Protein 2YAY (pdb70)

Radius of gyration: 18.24 Å; Cα contacts (8 Å, |Δi|>4): 317; chains: 1; bounding box: 49×52×41 Å

InterPro domains:
  IPR014871 dUTPase/dCTP pyrophosphatase [PF08761] (14-191)

B-factor: mean 48.8, std 26.77, range [7.24, 251.44]

CATH classification: 1.20.1680.10 (+1 more: 1.20.1670.10)

Organism: Leishmania major (NCBI:txid5664)

Secondary structure (DSSP, 8-state):
---HHHHHHHHHHHHHHHHHH-TTHHHH--HHHHHHHHHHHHHHHHTTS---SSSSTTPPP-HHHHHHHHHHHHHHHHHHHHHHHTS-GGGS-GGGTS-HHHH-PPP--SS--EE-SSSS-EE-TTSHHHHHHHHHHHHHHHHTT-HHHHHHHHHHHHHHHT--HHHHHHHHHHHHHHHHHTTTTTT---SEETTEEGGGGGTGGGTT--HHHHH-TTTHHHHHHHHHHHHHHHTT--GGG---HHHHHHHHHHH--

Sequence (257 aa):
NIPGAILHSLAELQDGLNAMIDPSWRAVRSLDNWALAITMESTELLDSYPWKWWKNLNATPDLANVRIELVDIFHFSLSGAMQMRSTPDDEIPAASLKPLKEVMTTFLPAKECTSDPYGFVFFPLTDTQNAIASFRNIIQLANAYRFDVIIECIIYAAEDLGFNLVAYYIAKHTLNCIRQLSGYKDGSYVKVNNGVEDNSLLHNCIKDVSLDEVLDADKYVQAWNSIMANVYEAFQIKESDRKDAERWFALAKENRL

Structure (mmCIF, N/CA/C/O backbone):
data_2YAY
#
_entry.id   2YAY
#
_cell.length_a   86.830
_cell.length_b   86.830
_cell.length_c   145.280
_cell.angle_alpha   90.00
_cell.angle_beta   90.00
_cell.angle_gamma   120.00
#
_symmetry.space_group_name_H-M   'P 65 2 2'
#
loop_
_entity.id
_entity.type
_entity.pdbx_description
1 polymer DUTPASE
2 non-polymer "2'-DEOXYURIDINE 5'-ALPHA,BETA-IMIDO-TRIPHOSPHATE"
3 non-polymer 'CALCIUM ION'
4 water water
#
loop_
_atom_site.group_PDB
_atom_site.id
_atom_site.type_symbol
_atom_site.label_atom_id
_atom_site.label_alt_id
_atom_site.label_comp_id
_atom_site.label_asym_id
_atom_site.label_entity_id
_atom_site.label_seq_id
_atom_site.pdbx_PDB_ins_code
_atom_site.Cartn_x
_atom_site.Cartn_y
_atom_site.Cartn_z
_atom_site.occupancy
_atom_site.B_iso_or_equiv
_atom_site.auth_seq_id
_atom_site.auth_comp_id
_atom_site.auth_asym_id
_atom_site.auth_atom_id
_atom_site.pdbx_PDB_model_num
ATOM 1 N N . ASN A 1 11 ? -5.450 45.419 15.166 1.00 70.09 8 ASN A N 1
ATOM 2 C CA . ASN A 1 11 ? -6.502 44.460 15.593 1.00 108.74 8 ASN A CA 1
ATOM 3 C C . ASN A 1 11 ? -5.927 43.076 15.916 1.00 118.28 8 ASN A C 1
ATOM 4 O O . ASN A 1 11 ? -6.022 42.611 17.047 1.00 76.53 8 ASN A O 1
ATOM 6 N N . ILE A 1 12 ? -5.301 42.441 14.929 1.00 79.10 9 ILE A N 1
ATOM 7 C CA . ILE A 1 12 ? -4.998 40.996 14.985 1.00 52.75 9 ILE A CA 1
ATOM 8 C C . ILE A 1 12 ? -3.588 40.699 15.509 1.00 72.21 9 ILE A C 1
ATOM 9 O O . ILE A 1 12 ? -2.616 41.164 14.922 1.00 64.76 9 ILE A O 1
ATOM 14 N N . PRO A 1 13 ? -3.469 39.922 16.613 1.00 56.58 10 PRO A N 1
ATOM 15 C CA . PRO A 1 13 ? -2.159 39.545 17.164 1.00 59.73 10 PRO A CA 1
ATOM 16 C C . PRO A 1 13 ? -1.346 38.641 16.241 1.00 59.48 10 PRO A C 1
ATOM 17 O O . PRO A 1 13 ? -1.923 37.851 15.522 1.00 49.38 10 PRO A O 1
ATOM 21 N N . GLY A 1 14 ? -0.017 38.736 16.294 1.00 55.51 11 GLY A N 1
ATOM 22 C CA . GLY A 1 14 ? 0.841 37.995 15.369 1.00 67.53 11 GLY A CA 1
ATOM 23 C C . GLY A 1 14 ? 0.577 36.499 15.358 1.00 57.66 11 GLY A C 1
ATOM 24 O O . GLY A 1 14 ? 0.552 35.868 14.296 1.00 51.00 11 GLY A O 1
ATOM 25 N N . ALA A 1 15 ? 0.375 35.929 16.540 1.00 57.68 12 ALA A N 1
ATOM 26 C CA . ALA A 1 15 ? 0.179 34.482 16.676 1.00 73.77 12 ALA A CA 1
ATOM 27 C C . ALA A 1 15 ? -1.150 34.047 16.048 1.00 78.90 12 ALA A C 1
ATOM 28 O O . ALA A 1 15 ? -1.292 32.925 15.558 1.00 46.61 12 ALA A O 1
ATOM 30 N N . ILE A 1 16 ? -2.129 34.942 16.051 1.00 55.57 13 ILE A N 1
ATOM 31 C CA . ILE A 1 16 ? -3.409 34.650 15.394 1.00 49.41 13 ILE A CA 1
ATOM 32 C C . ILE A 1 16 ? -3.219 34.664 13.884 1.00 50.04 13 ILE A C 1
ATOM 33 O O . ILE A 1 16 ? -3.728 33.785 13.181 1.00 43.69 13 ILE A O 1
ATOM 38 N N . LEU A 1 17 ? -2.470 35.644 13.381 1.00 45.51 14 LEU A N 1
ATOM 39 C CA . LEU A 1 17 ? -2.227 35.727 11.942 1.00 43.31 14 LEU A CA 1
ATOM 40 C C . LEU A 1 17 ? -1.452 34.481 11.475 1.00 36.07 14 LEU A C 1
ATOM 41 O O . LEU A 1 17 ? -1.743 33.925 10.423 1.00 45.43 14 LEU A O 1
ATOM 44 N N . HIS A 1 18 ? -0.472 34.059 12.251 1.00 41.56 15 HIS A N 1
ATOM 45 C CA . HIS A 1 18 ? 0.280 32.830 11.939 1.00 42.69 15 HIS A CA 1
ATOM 46 C C . HIS A 1 18 ? -0.667 31.622 11.848 1.00 53.47 15 HIS A C 1
ATOM 47 O O . HIS A 1 18 ? -0.559 30.829 10.921 1.00 45.46 15 HIS A O 1
ATOM 54 N N . SER A 1 19 ? -1.613 31.511 12.778 1.00 49.15 16 SER A N 1
ATOM 55 C CA . SER A 1 19 ? -2.615 30.434 12.742 1.00 46.78 16 SER A CA 1
ATOM 56 C C . SER A 1 19 ? -3.559 30.512 11.527 1.00 41.85 16 SER A C 1
ATOM 57 O O . SER A 1 19 ? -3.929 29.491 10.948 1.00 38.67 16 SER A O 1
ATOM 60 N N . LEU A 1 20 ? -3.944 31.714 11.133 1.00 40.00 17 LEU A N 1
ATOM 61 C CA . LEU A 1 20 ? -4.738 31.873 9.902 1.00 45.89 17 LEU A CA 1
ATOM 62 C C . LEU A 1 20 ? -3.958 31.402 8.695 1.00 39.42 17 LEU A C 1
ATOM 63 O O . LEU A 1 20 ? -4.511 30.743 7.834 1.00 32.95 17 LEU A O 1
ATOM 68 N N . ALA A 1 21 ? -2.662 31.705 8.645 1.00 32.05 18 ALA A N 1
ATOM 69 C CA . ALA A 1 21 ? -1.817 31.290 7.521 1.00 38.59 18 ALA A CA 1
ATOM 70 C C . ALA A 1 21 ? -1.752 29.775 7.450 1.00 42.19 18 ALA A C 1
ATOM 71 O O . ALA A 1 21 ? -1.693 29.174 6.384 1.00 33.65 18 ALA A O 1
ATOM 73 N N . GLU A 1 22 ? -1.774 29.136 8.606 1.00 38.41 19 GLU A N 1
ATOM 74 C CA . GLU A 1 22 ? -1.700 27.691 8.616 1.00 36.84 19 GLU A CA 1
ATOM 75 C C . GLU A 1 22 ? -2.993 27.115 8.019 1.00 35.61 19 GLU A C 1
ATOM 76 O O . GLU A 1 22 ? -2.947 26.127 7.285 1.00 37.20 19 GLU A O 1
ATOM 82 N N . LEU A 1 23 ? -4.125 27.740 8.339 1.00 33.43 20 LEU A N 1
ATOM 83 C CA . LEU A 1 23 ? -5.407 27.350 7.767 1.00 33.20 20 LEU A CA 1
ATOM 84 C C . LEU A 1 23 ? -5.354 27.547 6.262 1.00 27.01 20 LEU A C 1
ATOM 85 O O . LEU A 1 23 ? -5.794 26.695 5.499 1.00 34.47 20 LEU A O 1
ATOM 90 N N . GLN A 1 24 ? -4.800 28.678 5.836 1.00 32.77 21 GLN A N 1
ATOM 91 C CA . GLN A 1 24 ? -4.750 28.993 4.414 1.00 28.36 21 GLN A CA 1
ATOM 92 C C . GLN A 1 24 ? -3.888 27.966 3.670 1.00 26.55 21 GLN A C 1
ATOM 93 O O . GLN A 1 24 ? -4.240 27.526 2.568 1.00 27.76 21 GLN A O 1
ATOM 99 N N . ASP A 1 25 ? -2.775 27.579 4.284 1.00 26.95 22 ASP A N 1
ATOM 100 C CA . ASP A 1 25 ? -1.858 26.596 3.721 1.00 33.32 22 ASP A CA 1
ATOM 101 C C . ASP A 1 25 ? -2.577 25.277 3.504 1.00 33.58 22 ASP A C 1
ATOM 102 O O . ASP A 1 25 ? -2.390 24.625 2.477 1.00 33.45 22 ASP A O 1
ATOM 107 N N . GLY A 1 26 ? -3.368 24.860 4.496 1.00 34.90 23 GLY A N 1
ATOM 108 C CA . GLY A 1 26 ? -4.116 23.608 4.418 1.00 41.45 23 GLY A CA 1
ATOM 109 C C . GLY A 1 26 ? -5.214 23.602 3.363 1.00 38.43 23 GLY A C 1
ATOM 110 O O . GLY A 1 26 ? -5.367 22.604 2.637 1.00 30.94 23 GLY A O 1
ATOM 111 N N . LEU A 1 27 ? -5.957 24.705 3.258 1.00 30.77 24 LEU A N 1
ATOM 112 C CA . LEU A 1 27 ? -6.960 24.842 2.196 1.00 37.83 24 LEU A CA 1
ATOM 113 C C . LEU A 1 27 ? -6.267 24.795 0.843 1.00 41.11 24 LEU A C 1
ATOM 114 O O . LEU A 1 27 ? -6.720 24.119 -0.062 1.00 35.33 24 LEU A O 1
ATOM 119 N N . ASN A 1 28 ? -5.149 25.499 0.716 1.00 31.39 25 ASN A N 1
ATOM 120 C CA . ASN A 1 28 ? -4.445 25.548 -0.580 1.00 33.38 25 ASN A CA 1
ATOM 121 C C . ASN A 1 28 ? -3.925 24.176 -0.973 1.00 25.69 25 ASN A C 1
ATOM 122 O O . ASN A 1 28 ? -3.917 23.837 -2.169 1.00 34.00 25 ASN A O 1
ATOM 127 N N . ALA A 1 29 ? -3.509 23.371 0.025 1.00 27.59 26 ALA A N 1
ATOM 128 C CA . ALA A 1 29 ? -2.978 22.028 -0.199 1.00 36.23 26 ALA A CA 1
ATOM 129 C C . ALA A 1 29 ? -4.067 21.034 -0.555 1.00 34.12 26 ALA A C 1
ATOM 130 O O . ALA A 1 29 ? -3.806 20.013 -1.196 1.00 36.07 26 ALA A O 1
ATOM 132 N N . MET A 1 30 ? -5.266 21.292 -0.057 1.00 35.26 27 MET A N 1
ATOM 133 C CA . MET A 1 30 ? -6.423 20.488 -0.404 1.00 43.92 27 MET A CA 1
ATOM 134 C C . MET A 1 30 ? -6.727 20.659 -1.893 1.00 37.29 27 MET A C 1
ATOM 135 O O . MET A 1 30 ? -7.124 19.714 -2.543 1.00 37.41 27 MET A O 1
ATOM 140 N N . ILE A 1 31 ? -6.527 21.876 -2.408 1.00 34.57 28 ILE A N 1
ATOM 141 C CA . ILE A 1 31 ? -6.713 22.199 -3.815 1.00 42.94 28 ILE A CA 1
ATOM 142 C C . ILE A 1 31 ? -5.580 21.580 -4.678 1.00 32.70 28 ILE A C 1
ATOM 143 O O . ILE A 1 31 ? -5.828 20.930 -5.711 1.00 32.43 28 ILE A O 1
ATOM 148 N N . ASP A 1 32 ? -4.339 21.735 -4.208 1.00 36.44 29 ASP A N 1
ATOM 149 C CA . ASP A 1 32 ? -3.169 21.111 -4.824 1.00 36.84 29 ASP A CA 1
ATOM 150 C C . ASP A 1 32 ? -2.109 20.788 -3.754 1.00 31.26 29 ASP A C 1
ATOM 151 O O . ASP A 1 32 ? -1.565 21.698 -3.134 1.00 33.64 29 ASP A O 1
ATOM 156 N N . PRO A 1 33 ? -1.811 19.498 -3.548 1.00 33.61 30 PRO A N 1
ATOM 157 C CA . PRO A 1 33 ? -0.798 19.128 -2.563 1.00 82.76 30 PRO A CA 1
ATOM 158 C C . PRO A 1 33 ? 0.448 20.014 -2.581 1.00 54.02 30 PRO A C 1
ATOM 159 O O . PRO A 1 33 ? 0.832 20.546 -1.543 1.00 73.74 30 PRO A O 1
ATOM 163 N N . SER A 1 34 ? 1.064 20.200 -3.742 1.00 47.76 31 SER A N 1
ATOM 164 C CA . SER A 1 34 ? 2.297 20.987 -3.787 1.00 64.37 31 SER A CA 1
ATOM 165 C C . SER A 1 34 ? 2.044 22.402 -4.294 1.00 46.02 31 SER A C 1
ATOM 166 O O . SER A 1 34 ? 2.747 22.873 -5.185 1.00 47.10 31 SER A O 1
ATOM 169 N N . TRP A 1 35 ? 1.051 23.092 -3.728 1.00 40.58 32 TRP A N 1
ATOM 170 C CA . TRP A 1 35 ? 0.624 24.381 -4.288 1.00 39.83 32 TRP A CA 1
ATOM 171 C C . TRP A 1 35 ? 1.752 25.423 -4.415 1.00 41.81 32 TRP A C 1
ATOM 172 O O . TRP A 1 35 ? 1.758 26.187 -5.363 1.00 33.77 32 TRP A O 1
ATOM 183 N N . ARG A 1 36 ? 2.732 25.420 -3.515 1.00 36.29 33 ARG A N 1
ATOM 184 C CA . ARG A 1 36 ? 3.812 26.394 -3.600 1.00 37.46 33 ARG A CA 1
ATOM 185 C C . ARG A 1 36 ? 4.620 26.166 -4.846 1.00 36.13 33 ARG A C 1
ATOM 186 O O . ARG A 1 36 ? 5.015 27.116 -5.497 1.00 43.76 33 ARG A O 1
ATOM 194 N N . ALA A 1 37 ? 4.869 24.909 -5.172 1.00 45.21 34 ALA A N 1
ATOM 195 C CA . ALA A 1 37 ? 5.630 24.595 -6.355 1.00 43.89 34 ALA A CA 1
ATOM 196 C C . ALA A 1 37 ? 4.833 24.901 -7.630 1.00 47.76 34 ALA A C 1
ATOM 197 O O . ALA A 1 37 ? 5.402 25.366 -8.608 1.00 52.44 34 ALA A O 1
ATOM 199 N N . VAL A 1 38 ? 3.517 24.698 -7.617 1.00 38.80 35 VAL A N 1
ATOM 200 C CA . VAL A 1 38 ? 2.707 24.887 -8.835 1.00 37.95 35 VAL A CA 1
ATOM 201 C C . VAL A 1 38 ? 2.165 26.314 -9.043 1.00 37.91 35 VAL A C 1
ATOM 202 O O . VAL A 1 38 ? 1.973 26.732 -10.177 1.00 41.54 35 VAL A O 1
ATOM 206 N N . ARG A 1 39 ? 1.880 27.042 -7.964 1.00 34.59 36 ARG A N 1
ATOM 207 C CA . ARG A 1 39 ? 1.271 28.362 -8.084 1.00 29.40 36 ARG A CA 1
ATOM 208 C C . ARG A 1 39 ? 2.373 29.359 -8.336 1.00 41.76 36 ARG A C 1
ATOM 209 O O . ARG A 1 39 ? 3.502 28.999 -8.218 1.00 33.32 36 ARG A O 1
ATOM 217 N N . SER A 1 40 ? 2.021 30.594 -8.697 1.00 36.22 37 SER A N 1
ATOM 218 C CA . SER A 1 40 ? 3.002 31.649 -8.984 1.00 36.47 37 SER A CA 1
ATOM 219 C C . SER A 1 40 ? 2.539 32.891 -8.261 1.00 32.91 37 SER A C 1
ATOM 220 O O . SER A 1 40 ? 1.378 32.996 -7.883 1.00 31.47 37 SER A O 1
ATOM 223 N N . LEU A 1 41 ? 3.430 33.861 -8.093 1.00 35.73 38 LEU A N 1
ATOM 224 C CA . LEU A 1 41 ? 3.028 35.127 -7.485 1.00 28.00 38 LEU A CA 1
ATOM 225 C C . LEU A 1 41 ? 1.955 35.852 -8.335 1.00 22.73 38 LEU A C 1
ATOM 226 O O . LEU A 1 41 ? 0.947 36.327 -7.798 1.00 30.35 38 LEU A O 1
ATOM 231 N N . ASP A 1 42 ? 2.149 35.879 -9.648 1.00 34.16 39 ASP A N 1
ATOM 232 C CA . ASP A 1 42 ? 1.091 36.402 -10.552 1.00 35.22 39 ASP A CA 1
ATOM 233 C C . ASP A 1 42 ? -0.277 35.759 -10.385 1.00 30.30 39 ASP A C 1
ATOM 234 O O . ASP A 1 42 ? -1.290 36.458 -10.549 1.00 33.48 39 ASP A O 1
ATOM 239 N N . ASN A 1 43 ? -0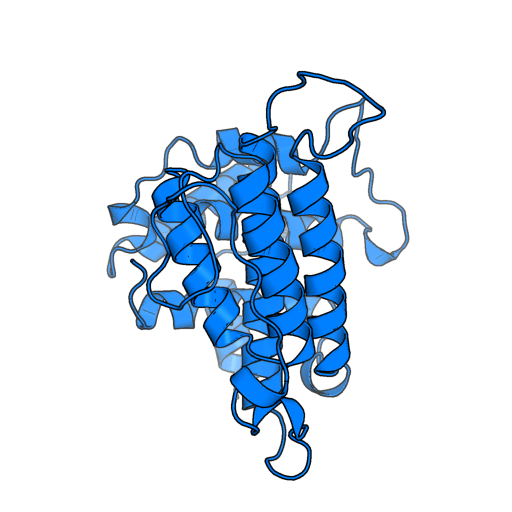.342 34.444 -10.140 1.00 38.27 40 ASN A N 1
ATOM 240 C CA . ASN A 1 43 ? -1.635 33.787 -9.871 1.00 29.68 40 ASN A CA 1
ATOM 241 C C . ASN A 1 43 ? -2.363 34.490 -8.724 1.00 24.82 40 ASN A C 1
ATOM 242 O O . ASN A 1 43 ? -3.557 34.753 -8.808 1.00 25.78 40 ASN A O 1
ATOM 247 N N . TRP A 1 44 ? -1.666 34.718 -7.608 1.00 28.39 41 TRP A N 1
ATOM 248 C CA . TRP A 1 44 ? -2.336 35.281 -6.441 1.00 25.63 41 TRP A CA 1
ATOM 249 C C . TRP A 1 44 ? -2.691 36.741 -6.722 1.00 26.25 41 TRP A C 1
ATOM 250 O O . TRP A 1 44 ? -3.716 37.230 -6.259 1.00 27.12 41 TRP A O 1
ATOM 261 N N . ALA A 1 45 ? -1.814 37.445 -7.432 1.00 28.39 42 ALA A N 1
ATOM 262 C CA . ALA A 1 45 ? -2.074 38.831 -7.823 1.00 25.32 42 ALA A CA 1
ATOM 263 C C . ALA A 1 45 ? -3.343 38.919 -8.711 1.00 24.92 42 ALA A C 1
ATOM 264 O O . ALA A 1 45 ? -4.177 39.807 -8.518 1.00 32.01 42 ALA A O 1
ATOM 266 N N . LEU A 1 46 ? -3.480 37.973 -9.644 1.00 33.02 43 LEU A N 1
ATOM 267 C CA . LEU A 1 46 ? -4.636 37.916 -10.526 1.00 26.36 43 LEU A CA 1
ATOM 268 C C . LEU A 1 46 ? -5.871 37.642 -9.704 1.00 25.36 43 LEU A C 1
ATOM 269 O O . LEU A 1 46 ? -6.863 38.347 -9.852 1.00 25.84 43 LEU A O 1
ATOM 274 N N . ALA A 1 47 ? -5.802 36.664 -8.795 1.00 22.00 44 ALA A N 1
ATOM 275 C CA . ALA A 1 47 ? -6.987 36.289 -8.026 1.00 25.23 44 ALA A CA 1
ATOM 276 C C . ALA A 1 47 ? -7.467 37.484 -7.222 1.00 21.56 44 ALA A C 1
ATOM 277 O O . ALA A 1 47 ? -8.651 37.756 -7.133 1.00 21.84 44 ALA A O 1
ATOM 279 N N . ILE A 1 48 ? -6.536 38.255 -6.696 1.00 21.20 45 ILE A N 1
ATOM 280 C CA . ILE A 1 48 ? -6.908 39.426 -5.895 1.00 18.37 45 ILE A CA 1
ATOM 281 C C . ILE A 1 48 ? -7.564 40.502 -6.749 1.00 21.13 45 ILE A C 1
ATOM 282 O O . ILE A 1 48 ? -8.540 41.139 -6.329 1.00 25.43 45 ILE A O 1
ATOM 287 N N . THR A 1 49 ? -7.023 40.690 -7.934 1.00 23.31 46 THR A N 1
ATOM 288 C CA . THR A 1 49 ? -7.553 41.662 -8.912 1.00 27.27 46 THR A CA 1
ATOM 289 C C . THR A 1 49 ? -9.015 41.334 -9.216 1.00 21.80 46 THR A C 1
ATOM 290 O O . THR A 1 49 ? -9.894 42.206 -9.144 1.00 22.01 46 THR A O 1
ATOM 294 N N . MET A 1 50 ? -9.270 40.059 -9.501 1.00 26.36 47 MET A N 1
ATOM 295 C CA . MET A 1 50 ? -10.608 39.568 -9.791 1.00 26.99 47 MET A CA 1
ATOM 296 C C . MET A 1 50 ? -11.543 39.740 -8.633 1.00 25.84 47 MET A C 1
ATOM 297 O O . MET A 1 50 ? -12.659 40.285 -8.801 1.00 21.99 47 MET A O 1
ATOM 302 N N . GLU A 1 51 ? -11.131 39.326 -7.423 1.00 21.80 48 GLU A N 1
ATOM 303 C CA . GLU A 1 51 ? -11.961 39.569 -6.238 1.00 25.42 48 GLU A CA 1
ATOM 304 C C . GLU A 1 51 ? -12.250 41.012 -5.938 1.00 25.60 48 GLU A C 1
ATOM 305 O O . GLU A 1 51 ? -13.285 41.324 -5.349 1.00 25.08 48 GLU A O 1
ATOM 311 N N . SER A 1 52 ? -11.335 41.888 -6.295 1.00 21.93 49 SER A N 1
ATOM 312 C CA . SER A 1 52 ? -11.485 43.297 -5.984 1.00 18.47 49 SER A CA 1
ATOM 313 C C . SER A 1 52 ? -12.624 43.896 -6.828 1.00 24.38 49 SER A C 1
ATOM 314 O O . SER A 1 52 ? -13.359 44.775 -6.385 1.00 22.17 49 SER A O 1
ATOM 317 N N . THR A 1 53 ? -12.764 43.420 -8.059 1.00 24.00 50 THR A N 1
ATOM 318 C CA . THR A 1 53 ? -13.910 43.838 -8.859 1.00 26.44 50 THR A CA 1
ATOM 319 C C . THR A 1 53 ? -15.232 43.293 -8.319 1.00 25.03 50 THR A C 1
ATOM 320 O O . THR A 1 53 ? -16.228 44.010 -8.323 1.00 22.91 50 THR A O 1
ATOM 324 N N . GLU A 1 54 ? -15.254 42.097 -7.732 1.00 25.93 51 GLU A N 1
ATOM 325 C CA . GLU A 1 54 ? -16.460 41.620 -7.060 1.00 23.37 51 GLU A CA 1
ATOM 326 C C . GLU A 1 54 ? -16.805 42.489 -5.862 1.00 26.23 51 GLU A C 1
ATOM 327 O O . GLU A 1 54 ? -17.976 42.772 -5.598 1.00 31.13 51 GLU A O 1
ATOM 333 N N . LEU A 1 55 ? -15.792 42.909 -5.126 1.00 23.85 52 LEU A N 1
ATOM 334 C CA . LEU A 1 55 ? -16.022 43.841 -4.040 1.00 23.07 52 LEU A CA 1
ATOM 335 C C . LEU A 1 55 ? -16.674 45.122 -4.525 1.00 25.55 52 LEU A C 1
ATOM 336 O O . LEU A 1 55 ? -17.706 45.572 -3.975 1.00 28.26 52 LEU A O 1
ATOM 341 N N . LEU A 1 56 ? -16.106 45.727 -5.561 1.00 24.85 53 LEU A N 1
ATOM 342 C CA . LEU A 1 56 ? -16.654 46.992 -6.076 1.00 24.33 53 LEU A CA 1
ATOM 343 C C . LEU A 1 56 ? -18.033 46.860 -6.636 1.00 27.77 53 LEU A C 1
ATOM 344 O O . LEU A 1 56 ? -18.832 47.780 -6.483 1.00 26.26 53 LEU A O 1
ATOM 349 N N . ASP A 1 57 ? -18.348 45.710 -7.248 1.00 25.06 54 ASP A N 1
ATOM 350 C CA . ASP A 1 57 ? -19.707 45.437 -7.681 1.00 26.53 54 ASP A CA 1
ATOM 351 C C . ASP A 1 57 ? -20.748 45.406 -6.567 1.00 32.93 54 ASP A C 1
ATOM 352 O O . ASP A 1 57 ? -21.904 45.431 -6.870 1.00 28.33 54 ASP A O 1
ATOM 357 N N . SER A 1 58 ? -20.342 45.398 -5.302 1.00 29.76 55 SER A N 1
ATOM 358 C CA . SER A 1 58 ? -21.289 45.568 -4.175 1.00 29.88 55 SER A CA 1
ATOM 359 C C . SER A 1 58 ? -21.870 46.993 -4.018 1.00 37.33 55 SER A C 1
ATOM 360 O O . SER A 1 58 ? -22.882 47.208 -3.307 1.00 34.03 55 SER A O 1
ATOM 363 N N . TYR A 1 59 ? -21.242 47.955 -4.687 1.00 28.64 56 TYR A N 1
ATOM 364 C CA . TYR A 1 59 ? -21.583 49.374 -4.588 1.00 32.88 56 TYR A CA 1
ATOM 365 C C . TYR A 1 59 ? -22.266 49.896 -5.836 1.00 37.95 56 TYR A C 1
ATOM 366 O O . TYR A 1 59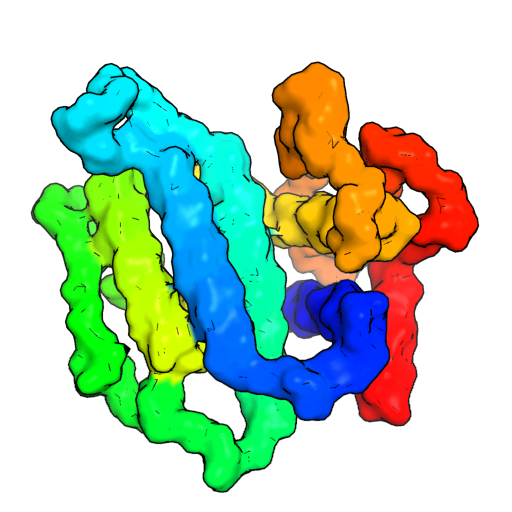 ? -22.097 49.342 -6.923 1.00 30.88 56 TYR A O 1
ATOM 375 N N . PRO A 1 60 ? -23.042 50.969 -5.690 1.00 33.13 57 PRO A N 1
ATOM 376 C CA . PRO A 1 60 ? -23.762 51.556 -6.821 1.00 34.21 57 PRO A CA 1
ATOM 377 C C . PRO A 1 60 ? -22.850 52.534 -7.560 1.00 30.07 57 PRO A C 1
ATOM 378 O O . PRO A 1 60 ? -23.080 53.761 -7.563 1.00 28.68 57 PRO A O 1
ATOM 382 N N . TRP A 1 61 ? -21.813 51.971 -8.167 1.00 26.72 58 TRP A N 1
ATOM 383 C CA . TRP A 1 61 ? -20.786 52.758 -8.877 1.00 30.46 58 TRP A CA 1
ATOM 384 C C . TRP A 1 61 ? -21.243 53.069 -10.290 1.00 35.05 58 TRP A C 1
ATOM 385 O O . TRP A 1 61 ? -20.794 54.043 -10.874 1.00 28.70 58 TRP A O 1
ATOM 396 N N . LYS A 1 62 ? -22.162 52.274 -10.847 1.00 25.77 59 LYS A N 1
ATOM 397 C CA . LYS A 1 62 ? -22.580 52.516 -12.238 1.00 33.15 59 LYS A CA 1
ATOM 398 C C . LYS A 1 62 ? -23.512 53.702 -12.341 1.00 32.71 59 LYS A C 1
ATOM 399 O O . LYS A 1 62 ? -24.498 53.807 -11.630 1.00 33.71 59 LYS A O 1
ATOM 405 N N . TRP A 1 63 ? -23.218 54.578 -13.284 1.00 28.45 60 TRP A N 1
ATOM 406 C CA . TRP A 1 63 ? -24.025 55.784 -13.519 1.00 35.43 60 TRP A CA 1
ATOM 407 C C . TRP A 1 63 ? -25.118 55.570 -14.565 1.00 33.39 60 TRP A C 1
ATOM 408 O O . TRP A 1 63 ? -25.877 56.482 -14.904 1.00 33.13 60 TRP A O 1
ATOM 419 N N . TRP A 1 64 ? -25.214 54.354 -15.079 1.00 31.05 61 TRP A N 1
ATOM 420 C CA . TRP A 1 64 ? -26.185 54.031 -16.114 1.00 31.52 61 TRP A CA 1
ATOM 421 C C . TRP A 1 64 ? -27.141 52.892 -15.761 1.00 25.67 61 TRP A C 1
ATOM 422 O O . TRP A 1 64 ? -27.983 52.537 -16.582 1.00 32.94 61 TRP A O 1
ATOM 433 N N . LYS A 1 65 ? -27.050 52.404 -14.529 1.00 34.39 62 LYS A N 1
ATOM 434 C CA . LYS A 1 65 ? -27.806 51.243 -14.093 1.00 29.91 62 LYS A CA 1
ATOM 435 C C . LYS A 1 65 ? -28.125 51.341 -12.611 1.00 32.08 62 LYS A C 1
ATOM 436 O O . LYS A 1 65 ? -27.253 51.673 -11.826 1.00 31.02 62 LYS A O 1
ATOM 442 N N . ASN A 1 66 ? -29.356 51.005 -12.242 1.00 41.48 63 ASN A N 1
ATOM 443 C CA . ASN A 1 66 ? -29.747 50.848 -10.839 1.00 37.56 63 ASN A CA 1
ATOM 444 C C . ASN A 1 66 ? -29.324 52.048 -10.003 1.00 50.92 63 ASN A C 1
ATOM 445 O O . ASN A 1 66 ? -28.658 51.910 -8.969 1.00 44.18 63 ASN A O 1
ATOM 450 N N . LEU A 1 67 ? -29.706 53.231 -10.469 1.00 40.12 64 LEU A N 1
ATOM 451 C CA . LEU A 1 67 ? -29.330 54.463 -9.794 1.00 54.91 64 LEU A CA 1
ATOM 452 C C . LEU A 1 67 ? -29.950 54.493 -8.413 1.00 53.79 64 LEU A C 1
ATOM 453 O O . LEU A 1 67 ? -31.078 54.019 -8.215 1.00 48.27 64 LEU A O 1
ATOM 458 N N . ASN A 1 68 ? -29.205 55.037 -7.460 1.00 48.72 65 ASN A N 1
ATOM 459 C CA . ASN A 1 68 ? -29.689 55.149 -6.086 1.00 131.25 65 ASN A CA 1
ATOM 460 C C . ASN A 1 68 ? -29.920 53.786 -5.404 1.00 60.15 65 ASN A C 1
ATOM 461 O O . ASN A 1 68 ? -30.652 53.706 -4.426 1.00 57.81 65 ASN A O 1
ATOM 463 N N . ALA A 1 69 ? -29.307 52.714 -5.915 1.00 62.08 66 ALA A N 1
ATOM 464 C CA . ALA A 1 69 ? -29.218 51.462 -5.158 1.00 56.20 66 ALA A CA 1
ATOM 465 C C . ALA A 1 69 ? -28.316 51.732 -3.958 1.00 34.74 66 ALA A C 1
ATOM 466 O O . ALA A 1 69 ? -27.491 52.638 -3.993 1.00 46.98 66 ALA A O 1
ATOM 468 N N . THR A 1 70 ? -28.507 50.989 -2.873 1.00 49.26 67 THR A N 1
ATOM 469 C CA . THR A 1 70 ? -27.637 51.152 -1.712 1.00 58.08 67 THR A CA 1
ATOM 470 C C . THR A 1 70 ? -26.572 50.059 -1.745 1.00 44.64 67 THR A C 1
ATOM 471 O O . THR A 1 70 ? -26.790 48.997 -2.356 1.00 39.82 67 THR A O 1
ATOM 475 N N . PRO A 1 71 ? -25.393 50.333 -1.144 1.00 37.34 68 PRO A N 1
ATOM 476 C CA . PRO A 1 71 ? -24.346 49.341 -1.157 1.00 37.98 68 PRO A CA 1
ATOM 477 C C . PRO A 1 71 ? -24.758 48.045 -0.447 1.00 46.79 68 PRO A C 1
ATOM 478 O O . PRO A 1 71 ? -25.367 48.087 0.622 1.00 37.25 68 PRO A O 1
ATOM 482 N N . ASP A 1 72 ? -24.442 46.914 -1.075 1.00 34.20 69 ASP A N 1
ATOM 483 C CA . ASP A 1 72 ? -24.537 45.588 -0.442 1.00 31.58 69 ASP A CA 1
ATOM 484 C C . ASP A 1 72 ? -23.377 45.392 0.552 1.00 38.07 69 ASP A C 1
ATOM 485 O O . ASP A 1 72 ? -22.420 44.670 0.288 1.00 34.40 69 ASP A O 1
ATOM 490 N N . LEU A 1 73 ? -23.476 46.043 1.708 1.00 40.91 70 LEU A N 1
ATOM 491 C CA . LEU A 1 73 ? -22.388 45.994 2.711 1.00 40.40 70 LEU A CA 1
ATOM 492 C C . LEU A 1 73 ? -22.209 44.586 3.298 1.00 39.04 70 LEU A C 1
ATOM 493 O O . LEU A 1 73 ? -21.089 44.213 3.674 1.00 39.60 70 LEU A O 1
ATOM 498 N N . ALA A 1 74 ? -23.292 43.798 3.371 1.00 39.98 71 ALA A N 1
ATOM 499 C CA . ALA A 1 74 ? -23.170 42.412 3.842 1.00 41.22 71 ALA A CA 1
ATOM 500 C C . ALA A 1 74 ? -22.263 41.587 2.904 1.00 38.68 71 ALA A C 1
ATOM 501 O O . ALA A 1 74 ? -21.344 40.859 3.363 1.00 36.14 71 ALA A O 1
ATOM 503 N N . ASN A 1 75 ? -22.492 41.714 1.596 1.00 36.61 72 ASN A N 1
ATOM 504 C CA . ASN A 1 75 ? -21.651 41.041 0.606 1.00 36.97 72 ASN A CA 1
ATOM 505 C C . ASN A 1 75 ? -20.195 41.518 0.684 1.00 27.79 72 ASN A C 1
ATOM 506 O O . ASN A 1 75 ? -19.271 40.731 0.463 1.00 30.73 72 ASN A O 1
ATOM 511 N N . VAL A 1 76 ? -20.001 42.808 0.970 1.00 29.75 73 VAL A N 1
ATOM 512 C CA . VAL A 1 76 ? -18.666 43.366 1.107 1.00 25.72 73 VAL A CA 1
ATOM 513 C C . VAL A 1 76 ? -17.806 42.590 2.106 1.00 31.57 73 VAL A C 1
ATOM 514 O O . VAL A 1 76 ? -16.609 42.376 1.866 1.00 27.15 73 VAL A O 1
ATOM 518 N N . ARG A 1 77 ? -18.427 42.146 3.200 1.00 35.74 74 ARG A N 1
ATOM 519 C CA . ARG A 1 77 ? -17.749 41.347 4.208 1.00 36.15 74 ARG A CA 1
ATOM 520 C C . ARG A 1 77 ? -17.144 40.122 3.577 1.00 33.73 74 ARG A C 1
ATOM 521 O O . ARG A 1 77 ? -15.999 39.791 3.826 1.00 32.81 74 ARG A O 1
ATOM 529 N N . ILE A 1 78 ? -17.936 39.449 2.760 1.00 28.57 75 ILE A N 1
ATOM 530 C CA . ILE A 1 78 ? -17.480 38.220 2.108 1.00 25.62 75 ILE A CA 1
ATOM 531 C C . ILE A 1 78 ? -16.312 38.512 1.150 1.00 21.05 75 ILE A C 1
ATOM 532 O O . ILE A 1 78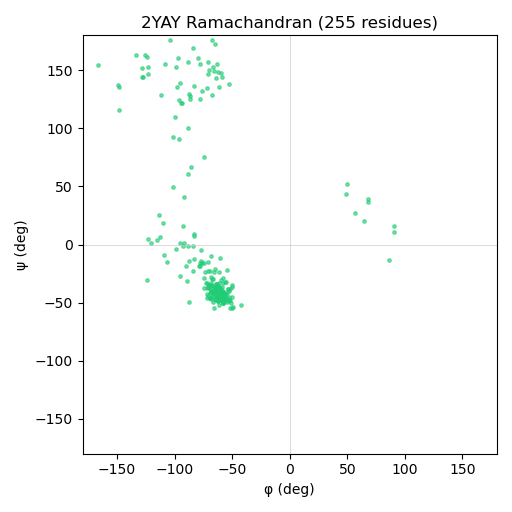 ? -15.297 37.780 1.117 1.00 26.04 75 ILE A O 1
ATOM 537 N N . GLU A 1 79 ? -16.448 39.561 0.340 1.00 24.01 76 GLU A N 1
ATOM 538 C CA . GLU A 1 79 ? -15.473 39.827 -0.691 1.00 26.37 76 GLU A CA 1
ATOM 539 C C . GLU A 1 79 ? -14.156 40.239 -0.025 1.00 24.71 76 GLU A C 1
ATOM 540 O O . GLU A 1 79 ? -13.084 39.920 -0.504 1.00 22.93 76 GLU A O 1
ATOM 546 N N . LEU A 1 80 ? -14.242 40.942 1.097 1.00 26.77 77 LEU A N 1
ATOM 547 C CA . LEU A 1 80 ? -13.037 41.288 1.807 1.00 24.62 77 LEU A CA 1
ATOM 548 C C . LEU A 1 80 ? -12.286 40.058 2.300 1.00 31.03 77 LEU A C 1
ATOM 549 O O . LEU A 1 80 ? -11.064 39.995 2.213 1.00 26.37 77 LEU A O 1
ATOM 554 N N . VAL A 1 81 ? -13.024 39.100 2.842 1.00 30.38 78 VAL A N 1
ATOM 555 C CA . VAL A 1 81 ? -12.461 37.847 3.309 1.00 34.36 78 VAL A CA 1
ATOM 556 C C . VAL A 1 81 ? -11.872 37.016 2.147 1.00 36.39 78 VAL A C 1
ATOM 557 O O . VAL A 1 81 ? -10.829 36.401 2.290 1.00 27.02 78 VAL A O 1
ATOM 561 N N . ASP A 1 82 ? -12.506 37.039 0.981 1.00 28.50 79 ASP A N 1
ATOM 562 C CA . ASP A 1 82 ? -11.943 36.351 -0.184 1.00 23.16 79 ASP A CA 1
ATOM 563 C C . ASP A 1 82 ? -10.566 36.950 -0.560 1.00 25.92 79 ASP A C 1
ATOM 564 O O . ASP A 1 82 ? -9.588 36.212 -0.800 1.00 24.91 79 ASP A O 1
ATOM 569 N N . ILE A 1 83 ? -10.476 38.287 -0.573 1.00 21.57 80 ILE A N 1
ATOM 570 C CA . ILE A 1 83 ? -9.203 38.941 -0.848 1.00 21.91 80 ILE A CA 1
ATOM 571 C C . ILE A 1 83 ? -8.168 38.506 0.187 1.00 25.59 80 ILE A C 1
ATOM 572 O O . ILE A 1 83 ? -6.993 38.303 -0.127 1.00 27.96 80 ILE A O 1
ATOM 577 N N . PHE A 1 84 ? -8.608 38.420 1.436 1.00 31.29 81 PHE A N 1
ATOM 578 C CA . PHE A 1 84 ? -7.712 38.054 2.527 1.00 30.85 81 PHE A CA 1
ATOM 579 C C . PHE A 1 84 ? -7.127 36.676 2.301 1.00 32.69 81 PHE A C 1
ATOM 580 O O . PHE A 1 84 ? -5.932 36.487 2.489 1.00 25.88 81 PHE A O 1
ATOM 588 N N . HIS A 1 85 ? -7.968 35.716 1.898 1.00 26.71 82 HIS A N 1
ATOM 589 C CA . HIS A 1 85 ? -7.487 34.361 1.596 1.00 26.23 82 HIS A CA 1
ATOM 590 C C . HIS A 1 85 ? -6.363 34.429 0.545 1.00 30.68 82 HIS A C 1
ATOM 591 O O . HIS A 1 85 ? -5.331 33.784 0.706 1.00 27.49 82 HIS A O 1
ATOM 598 N N . PHE A 1 86 ? -6.583 35.193 -0.537 1.00 27.75 83 PHE A N 1
ATOM 599 C CA . PHE A 1 86 ? -5.605 35.242 -1.628 1.00 27.69 83 PHE A CA 1
ATOM 600 C C . PHE A 1 86 ? -4.329 36.012 -1.250 1.00 26.33 83 PHE A C 1
ATOM 601 O O . PHE A 1 86 ? -3.249 35.720 -1.754 1.00 25.94 83 PHE A O 1
ATOM 609 N N . SER A 1 87 ? -4.486 37.026 -0.411 1.00 25.81 84 SER A N 1
ATOM 610 C CA . SER A 1 87 ? -3.388 37.790 0.154 1.00 32.37 84 SER A CA 1
ATOM 611 C C . SER A 1 87 ? -2.517 37.012 1.129 1.00 37.90 84 SER A C 1
ATOM 612 O O . SER A 1 87 ? -1.304 37.090 1.065 1.00 28.77 84 SER A O 1
ATOM 615 N N . LEU A 1 88 ? -3.119 36.260 2.040 1.00 30.82 85 LEU A N 1
ATOM 616 C CA . LEU A 1 88 ? -2.342 35.339 2.861 1.00 31.77 85 LEU A CA 1
ATOM 617 C C . LEU A 1 88 ? -1.554 34.394 1.966 1.00 31.16 85 LEU A C 1
ATOM 618 O O . LEU A 1 88 ? -0.386 34.102 2.230 1.00 31.44 85 LEU A O 1
ATOM 623 N N . SER A 1 89 ? -2.199 33.919 0.906 1.00 24.95 86 SER A N 1
ATOM 624 C CA . SER A 1 89 ? -1.598 32.933 0.025 1.00 34.32 86 SER A CA 1
ATOM 625 C C . SER A 1 89 ? -0.395 33.564 -0.704 1.00 34.67 86 SER A C 1
ATOM 626 O O . SER A 1 89 ? 0.708 32.997 -0.737 1.00 33.37 86 SER A O 1
ATOM 629 N N . GLY A 1 90 ? -0.614 34.738 -1.284 1.00 33.09 87 GLY A N 1
ATOM 630 C CA . GLY A 1 90 ? 0.466 35.447 -1.944 1.00 30.72 87 GLY A CA 1
ATOM 631 C C . GLY A 1 90 ? 1.628 35.738 -0.996 1.00 32.26 87 GLY A C 1
ATOM 632 O O . GLY A 1 90 ? 2.773 35.648 -1.401 1.00 30.34 87 GLY A O 1
ATOM 633 N N . ALA A 1 91 ? 1.337 36.122 0.247 1.00 33.52 88 ALA A N 1
ATOM 634 C CA . ALA A 1 91 ? 2.409 36.415 1.214 1.00 38.62 88 ALA A CA 1
ATOM 635 C C . ALA A 1 91 ? 3.261 35.193 1.446 1.00 41.43 88 ALA A C 1
ATOM 636 O O . ALA A 1 91 ? 4.499 35.293 1.441 1.00 39.20 88 ALA A O 1
ATOM 638 N N . MET A 1 92 ? 2.656 34.023 1.663 1.00 34.39 89 MET A N 1
ATOM 639 C CA . MET A 1 92 ? 3.540 32.874 1.860 1.00 55.05 89 MET A CA 1
ATOM 640 C C . MET A 1 92 ? 4.108 32.328 0.528 1.00 42.58 89 MET A C 1
ATOM 641 O O . MET A 1 92 ? 5.178 31.728 0.521 1.00 40.60 89 MET A O 1
ATOM 646 N N . GLN A 1 93 ? 3.498 32.651 -0.610 1.00 35.87 90 GLN A N 1
ATOM 647 C CA . GLN A 1 93 ? 4.163 32.364 -1.880 1.00 35.89 90 GLN A CA 1
ATOM 648 C C . GLN A 1 93 ? 5.462 33.185 -1.961 1.00 41.19 90 GLN A C 1
ATOM 649 O O . GLN A 1 93 ? 6.504 32.663 -2.327 1.00 41.37 90 GLN A O 1
ATOM 655 N N . MET A 1 94 ? 5.388 34.451 -1.558 1.00 35.53 91 MET A N 1
ATOM 656 C CA . MET A 1 94 ? 6.541 35.347 -1.537 1.00 38.22 91 MET A CA 1
ATOM 657 C C . MET A 1 94 ? 7.616 34.838 -0.584 1.00 46.33 91 MET A C 1
ATOM 658 O O . MET A 1 94 ? 8.802 34.765 -0.942 1.00 38.84 91 MET A O 1
ATOM 663 N N . ARG A 1 95 ? 7.204 34.493 0.632 1.00 40.70 92 ARG A N 1
ATOM 664 C CA . ARG A 1 95 ? 8.141 33.984 1.637 1.00 44.57 92 ARG A CA 1
ATOM 665 C C . ARG A 1 95 ? 8.861 32.736 1.107 1.00 48.32 92 ARG A C 1
ATOM 666 O O . ARG A 1 95 ? 10.012 32.523 1.390 1.00 45.61 92 ARG A O 1
ATOM 668 N N . SER A 1 96 ? 8.188 31.940 0.295 1.00 45.48 93 SER A N 1
ATOM 669 C CA . SER A 1 96 ? 8.768 30.726 -0.289 1.00 56.03 93 SER A CA 1
ATOM 670 C C . SER A 1 96 ? 9.491 30.938 -1.613 1.00 46.02 93 SER A C 1
ATOM 671 O O . SER A 1 96 ? 9.991 29.977 -2.192 1.00 48.41 93 SER A O 1
ATOM 674 N N . THR A 1 97 ? 9.513 32.167 -2.123 1.00 44.45 94 THR A N 1
ATOM 675 C CA . THR A 1 97 ? 10.161 32.455 -3.399 1.00 39.70 94 THR A CA 1
ATOM 676 C C . THR A 1 97 ? 11.640 32.737 -3.196 1.00 40.33 94 THR A C 1
ATOM 677 O O . THR A 1 97 ? 12.000 33.586 -2.376 1.00 44.82 94 THR A O 1
ATOM 681 N N . PRO A 1 98 ? 12.511 32.036 -3.933 1.00 47.79 95 PRO A N 1
ATOM 682 C CA . PRO A 1 98 ? 13.931 32.362 -3.788 1.00 49.89 95 PRO A CA 1
ATOM 683 C C . PRO A 1 98 ? 14.196 33.830 -4.128 1.00 57.09 95 PRO A C 1
ATOM 684 O O . PRO A 1 98 ? 13.555 34.366 -5.027 1.00 50.39 95 PRO A O 1
ATOM 688 N N . ASP A 1 99 ? 15.121 34.463 -3.411 1.00 49.07 96 ASP A N 1
ATOM 689 C CA . ASP A 1 99 ? 15.381 35.911 -3.548 1.00 55.32 96 ASP A CA 1
ATOM 690 C C . ASP A 1 99 ? 15.590 36.381 -5.015 1.00 61.28 96 ASP A C 1
ATOM 691 O O . ASP A 1 99 ? 15.202 37.492 -5.357 1.00 50.62 96 ASP A O 1
ATOM 696 N N . ASP A 1 100 ? 16.218 35.532 -5.839 1.00 53.90 97 ASP A N 1
ATOM 697 C CA . ASP A 1 100 ? 16.611 35.861 -7.234 1.00 54.98 97 ASP A CA 1
ATOM 698 C C . ASP A 1 100 ? 15.456 35.646 -8.217 1.00 42.56 97 ASP A C 1
ATOM 699 O O . ASP A 1 100 ? 15.613 35.867 -9.417 1.00 67.09 97 ASP A O 1
ATOM 704 N N . GLU A 1 101 ? 14.323 35.194 -7.688 1.00 47.64 98 GLU A N 1
ATOM 705 C CA . GLU A 1 101 ? 13.079 35.041 -8.420 1.00 51.75 98 GLU A CA 1
ATOM 706 C C . GLU A 1 101 ? 12.013 36.037 -7.919 1.00 51.92 98 GLU A C 1
ATOM 707 O O . GLU A 1 101 ? 10.862 35.985 -8.339 1.00 50.19 98 GLU A O 1
ATOM 713 N N . ILE A 1 102 ? 12.387 36.951 -7.019 1.00 46.19 99 ILE A N 1
ATOM 714 C CA . ILE A 1 102 ? 11.450 37.975 -6.543 1.00 45.31 99 ILE A CA 1
ATOM 715 C C . ILE A 1 102 ? 11.321 39.075 -7.592 1.00 43.79 99 ILE A C 1
ATOM 716 O O . ILE A 1 102 ? 12.317 39.656 -7.985 1.00 55.90 99 ILE A O 1
ATOM 721 N N . PRO A 1 103 ? 10.088 39.378 -8.028 1.00 44.30 100 PRO A N 1
ATOM 722 C CA . PRO A 1 103 ? 9.997 40.368 -9.098 1.00 44.41 100 PRO A CA 1
ATOM 723 C C . PRO A 1 103 ? 10.327 41.787 -8.651 1.00 54.32 100 PRO A C 1
ATOM 724 O O . PRO A 1 103 ? 10.050 42.171 -7.517 1.00 45.44 100 PRO A O 1
ATOM 728 N N . ALA A 1 104 ? 10.916 42.548 -9.561 1.00 53.51 101 ALA A N 1
ATOM 729 C CA . ALA A 1 104 ? 11.343 43.932 -9.292 1.00 61.61 101 ALA A CA 1
ATOM 730 C C . ALA A 1 104 ? 10.240 44.831 -8.722 1.00 64.12 101 ALA A C 1
ATOM 731 O O . ALA A 1 104 ? 10.495 45.628 -7.828 1.00 53.34 101 ALA A O 1
ATOM 733 N N . ALA A 1 105 ? 9.014 44.703 -9.218 1.00 46.24 102 ALA A N 1
ATOM 734 C CA . ALA A 1 105 ? 7.919 45.558 -8.743 1.00 51.30 102 ALA A CA 1
ATOM 735 C C . ALA A 1 105 ? 7.695 45.446 -7.237 1.00 43.99 102 ALA A C 1
ATOM 736 O O . ALA A 1 105 ? 7.247 46.398 -6.600 1.00 54.88 102 ALA A O 1
ATOM 738 N N . SER A 1 106 ? 8.005 44.288 -6.660 1.00 61.71 103 SER A N 1
ATOM 739 C CA . SER A 1 106 ? 7.837 44.100 -5.227 1.00 38.93 103 SER A CA 1
ATOM 740 C C . SER A 1 106 ? 9.009 44.627 -4.375 1.00 37.11 103 SER A C 1
ATOM 741 O O . SER A 1 106 ? 8.870 44.704 -3.152 1.00 53.11 103 SER A O 1
ATOM 744 N N . LEU A 1 107 ? 10.156 44.956 -5.005 1.00 49.96 104 LEU A N 1
ATOM 745 C CA . LEU A 1 107 ? 11.338 45.460 -4.332 1.00 42.85 104 LEU A CA 1
ATOM 746 C C . LEU A 1 107 ? 11.549 46.958 -4.568 1.00 62.13 104 LEU A C 1
ATOM 747 O O . LEU A 1 107 ? 12.380 47.561 -3.891 1.00 56.69 104 LEU A O 1
ATOM 752 N N . LYS A 1 108 ? 10.874 47.548 -5.556 1.00 62.45 105 LYS A N 1
ATOM 753 C CA . LYS A 1 108 ? 11.063 48.980 -5.851 1.00 52.08 105 LYS A CA 1
ATOM 754 C C . LYS A 1 108 ? 10.266 49.826 -4.859 1.00 47.75 105 LYS A C 1
ATOM 755 O O . LYS A 1 108 ? 9.335 49.323 -4.249 1.00 62.29 105 LYS A O 1
ATOM 761 N N . PRO A 1 109 ? 10.614 51.119 -4.706 1.00 77.80 106 PRO A N 1
ATOM 762 C CA . PRO A 1 109 ? 9.696 51.979 -3.950 1.00 71.29 106 PRO A CA 1
ATOM 763 C C . PRO A 1 109 ? 8.268 51.938 -4.446 1.00 47.52 106 PRO A C 1
ATOM 764 O O . PRO A 1 109 ? 8.033 51.969 -5.653 1.00 73.23 106 PRO A O 1
ATOM 768 N N . LEU A 1 110 ? 7.341 51.893 -3.494 1.00 62.18 107 LEU A N 1
ATOM 769 C CA . LEU A 1 110 ? 5.926 51.747 -3.788 1.00 50.56 107 LEU A CA 1
ATOM 770 C C . LEU A 1 110 ? 5.453 52.882 -4.713 1.00 65.16 107 LEU A C 1
ATOM 771 O O . LEU A 1 110 ? 4.778 52.622 -5.713 1.00 58.94 107 LEU A O 1
ATOM 773 N N . LYS A 1 111 ? 5.868 54.117 -4.420 1.00 58.42 108 LYS A N 1
ATOM 774 C CA . LYS A 1 111 ? 5.531 55.283 -5.263 1.00 70.69 108 LYS A CA 1
ATOM 775 C C . LYS A 1 111 ? 5.925 55.130 -6.738 1.00 78.17 108 LYS A C 1
ATOM 776 O O . LYS A 1 111 ? 5.359 55.794 -7.595 1.00 63.56 108 LYS A O 1
ATOM 778 N N . GLU A 1 112 ? 6.882 54.255 -7.035 1.00 73.87 109 GLU A N 1
ATOM 779 C CA . GLU A 1 112 ? 7.438 54.151 -8.402 1.00 69.04 109 GLU A CA 1
ATOM 780 C C . GLU A 1 112 ? 6.617 53.119 -9.241 1.00 44.90 109 GLU A C 1
ATOM 781 O O . GLU A 1 112 ? 6.652 53.162 -10.487 1.00 65.14 109 GLU A O 1
ATOM 783 N N . VAL A 1 113 ? 5.856 52.249 -8.558 1.00 54.18 110 VAL A N 1
ATOM 784 C CA . VAL A 1 113 ? 5.102 51.142 -9.198 1.00 42.74 110 VAL A CA 1
ATOM 785 C C . VAL A 1 113 ? 3.571 51.306 -9.055 1.00 69.09 110 VAL A C 1
ATOM 786 O O . VAL A 1 113 ? 2.805 50.448 -9.495 1.00 58.24 110 VAL A O 1
ATOM 790 N N . MET A 1 114 ? 3.148 52.425 -8.465 1.00 57.97 111 MET A N 1
ATOM 791 C CA . MET A 1 114 ? 1.752 52.681 -8.142 1.00 55.22 111 MET A CA 1
ATOM 792 C C . MET A 1 114 ? 1.437 54.186 -8.227 1.00 61.11 111 MET A C 1
ATOM 793 O O . MET A 1 114 ? 2.226 55.019 -7.756 1.00 59.86 111 MET A O 1
ATOM 798 N N . THR A 1 115 ? 0.298 54.516 -8.846 1.00 65.25 112 THR A N 1
ATOM 799 C CA . THR A 1 115 ? -0.360 55.822 -8.695 1.00 189.32 112 THR A CA 1
ATOM 800 C C . THR A 1 115 ? -1.433 55.660 -7.616 1.00 62.78 112 THR A C 1
ATOM 801 O O . THR A 1 115 ? -2.284 54.800 -7.753 1.00 69.90 112 THR A O 1
ATOM 805 N N . THR A 1 116 ? -1.412 56.463 -6.555 1.00 48.09 113 THR A N 1
ATOM 806 C CA . THR A 1 116 ? -2.420 56.320 -5.491 1.00 49.93 113 THR A CA 1
ATOM 807 C C . THR A 1 116 ? -3.678 57.135 -5.794 1.00 49.13 113 THR A C 1
ATOM 808 O O . THR A 1 116 ? -3.576 58.332 -6.100 1.00 48.39 113 THR A O 1
ATOM 812 N N . PHE A 1 117 ? -4.843 56.488 -5.702 1.00 48.30 114 PHE A N 1
ATOM 813 C CA . PHE A 1 117 ? -6.144 57.135 -5.940 1.00 48.74 114 PHE A CA 1
ATOM 814 C C . PHE A 1 117 ? -6.762 57.599 -4.628 1.00 66.14 114 PHE A C 1
ATOM 815 O O . PHE A 1 117 ? -6.714 56.902 -3.611 1.00 60.66 114 PHE A O 1
ATOM 823 N N . LEU A 1 118 ? -7.348 58.788 -4.681 1.00 43.98 115 LEU A N 1
ATOM 824 C CA . LEU A 1 118 ? -7.920 59.466 -3.521 1.00 52.94 115 LEU A CA 1
ATOM 825 C C . LEU A 1 118 ? -9.390 59.777 -3.803 1.00 54.17 115 LEU A C 1
ATOM 826 O O . LEU A 1 118 ? -9.762 60.007 -4.954 1.00 66.45 115 LEU A O 1
ATOM 828 N N . PRO A 1 119 ? -10.244 59.747 -2.768 1.00 80.91 116 PRO A N 1
ATOM 829 C CA . PRO A 1 119 ? -11.596 60.270 -2.978 1.00 58.62 116 PRO A CA 1
ATOM 830 C C . PRO A 1 119 ? -11.556 61.802 -3.126 1.00 62.36 116 PRO A C 1
ATOM 831 O O . PRO A 1 119 ? -10.602 62.437 -2.674 1.00 59.20 116 PRO A O 1
ATOM 835 N N . ALA A 1 120 ? -12.568 62.387 -3.764 1.00 73.40 117 ALA A N 1
ATOM 836 C CA . ALA A 1 120 ? -12.671 63.852 -3.842 1.00 99.47 117 ALA A CA 1
ATOM 837 C C . ALA A 1 120 ? -12.913 64.439 -2.449 1.00 88.47 117 ALA A C 1
ATOM 838 O O . ALA A 1 120 ? -12.150 65.293 -1.998 1.00 111.60 117 ALA A O 1
ATOM 840 N N . LYS A 1 121 ? -13.957 63.954 -1.769 1.00 70.34 118 LYS A N 1
ATOM 841 C CA . LYS A 1 121 ? -14.373 64.485 -0.462 1.00 91.09 118 LYS A CA 1
ATOM 842 C C . LYS A 1 121 ? -13.367 64.121 0.625 1.00 66.25 118 LYS A C 1
ATOM 843 O O . LYS A 1 121 ? -12.695 63.086 0.538 1.00 70.65 118 LYS A O 1
ATOM 845 N N . GLU A 1 122 ? -13.253 64.981 1.640 1.00 131.42 119 GLU A N 1
ATOM 846 C CA . GLU A 1 122 ? -12.398 64.698 2.796 1.00 72.64 119 GLU A CA 1
ATOM 847 C C . GLU A 1 122 ? -12.880 63.408 3.464 1.00 76.04 119 GLU A C 1
ATOM 848 O O . GLU A 1 122 ? -14.080 63.098 3.437 1.00 87.24 119 GLU A O 1
ATOM 850 N N . CYS A 1 123 ? -11.946 62.654 4.042 1.00 80.60 120 CYS A N 1
ATOM 851 C CA . CYS A 1 123 ? -12.261 61.345 4.615 1.00 75.90 120 CYS A CA 1
ATOM 852 C C . CYS A 1 123 ? -11.131 60.802 5.495 1.00 251.44 120 CYS A C 1
ATOM 853 O O . CYS A 1 123 ? -9.966 61.159 5.321 1.00 83.52 120 CYS A O 1
ATOM 856 N N . THR A 1 124 ? -11.492 59.936 6.439 1.00 77.88 121 THR A N 1
ATOM 857 C CA . THR A 1 124 ? -10.517 59.144 7.194 1.00 82.88 121 THR A CA 1
ATOM 858 C C . THR A 1 124 ? -9.756 58.207 6.259 1.00 69.80 121 THR A C 1
ATOM 859 O O . THR A 1 124 ? -10.254 57.849 5.184 1.00 77.82 121 THR A O 1
ATOM 863 N N . SER A 1 125 ? -8.553 57.814 6.664 1.00 168.38 122 SER A N 1
ATOM 864 C CA . SER A 1 125 ? -7.801 56.783 5.960 1.00 70.00 122 SER A CA 1
ATOM 865 C C . SER A 1 125 ? -7.452 55.660 6.926 1.00 69.90 122 SER A C 1
ATOM 866 O O . SER A 1 125 ? -7.487 55.842 8.146 1.00 117.99 122 SER A O 1
ATOM 868 N N . ASP A 1 126 ? -7.117 54.496 6.373 1.00 75.38 123 ASP A N 1
ATOM 869 C CA . ASP A 1 126 ? -6.365 53.485 7.115 1.00 75.00 123 ASP A CA 1
ATOM 870 C C . ASP A 1 126 ? -4.998 54.109 7.395 1.00 190.80 123 ASP A C 1
ATOM 871 O O . ASP A 1 126 ? -4.740 55.191 6.886 1.00 59.60 123 ASP A O 1
ATOM 876 N N . PRO A 1 127 ? -4.139 53.450 8.209 1.00 132.87 124 PRO A N 1
ATOM 877 C CA . PRO A 1 127 ? -2.738 53.832 8.464 1.00 228.47 124 PRO A CA 1
ATOM 878 C C . PRO A 1 127 ? -1.869 54.119 7.235 1.00 136.79 124 PRO A C 1
ATOM 879 O O . PRO A 1 127 ? -1.239 55.176 7.188 1.00 80.67 124 PRO A O 1
ATOM 883 N N . TYR A 1 128 ? -1.806 53.189 6.278 1.00 78.49 125 TYR A N 1
ATOM 884 C CA . TYR A 1 128 ? -1.158 53.457 4.980 1.00 90.51 125 TYR A CA 1
ATOM 885 C C . TYR A 1 128 ? -2.005 54.491 4.240 1.00 82.00 125 TYR A C 1
ATOM 886 O O . TYR A 1 128 ? -3.071 54.876 4.721 1.00 129.76 125 TYR A O 1
ATOM 895 N N . GLY A 1 129 ? -1.559 54.951 3.077 1.00 61.46 126 GLY A N 1
ATOM 896 C CA . GLY A 1 129 ? -2.351 55.935 2.335 1.00 129.39 126 GLY A CA 1
ATOM 897 C C . GLY A 1 129 ? -3.332 55.364 1.316 1.00 105.21 126 GLY A C 1
ATOM 898 O O . GLY A 1 129 ? -3.458 55.944 0.244 1.00 61.51 126 GLY A O 1
ATOM 899 N N . PHE A 1 130 ? -4.047 54.273 1.632 1.00 54.78 127 PHE A N 1
ATOM 900 C CA . PHE A 1 130 ? -4.722 53.445 0.567 1.00 49.11 127 PHE A CA 1
ATOM 901 C C . PHE A 1 130 ? -6.233 53.167 0.609 1.00 48.29 127 PHE A C 1
ATOM 902 O O . PHE A 1 130 ? -6.844 53.007 -0.451 1.00 43.54 127 PHE A O 1
ATOM 910 N N . VAL A 1 131 ? -6.840 53.098 1.788 1.00 51.62 128 VAL A N 1
ATOM 911 C CA . VAL A 1 131 ? -8.262 52.760 1.903 1.00 51.66 128 VAL A CA 1
ATOM 912 C C . VAL A 1 131 ? -8.969 53.821 2.765 1.00 68.08 128 VAL A C 1
ATOM 913 O O . VAL A 1 131 ? -8.392 54.330 3.723 1.00 53.40 128 VAL A O 1
ATOM 917 N N . PHE A 1 132 ? -10.220 54.140 2.419 1.00 38.86 129 PHE A N 1
ATOM 918 C CA . PHE A 1 132 ? -10.858 55.380 2.839 1.00 42.76 129 PHE A CA 1
ATOM 919 C C . PHE A 1 132 ? -12.215 55.138 3.496 1.00 67.50 129 PHE A C 1
ATOM 920 O O . PHE A 1 132 ? -12.934 54.236 3.076 1.00 54.47 129 PHE A O 1
ATOM 928 N N . PHE A 1 133 ? -12.546 55.942 4.521 1.00 58.86 130 PHE A N 1
ATOM 929 C CA . PHE A 1 133 ? -13.770 55.762 5.333 1.00 49.33 130 PHE A CA 1
ATOM 930 C C . PHE A 1 133 ? -14.747 56.967 5.419 1.00 58.79 130 PHE A C 1
ATOM 931 O O . PHE A 1 133 ? -14.348 58.126 5.316 1.00 60.15 130 PHE A O 1
ATOM 939 N N . PRO A 1 134 ? -16.048 56.685 5.639 1.00 44.18 131 PRO A N 1
ATOM 940 C CA . PRO A 1 134 ? -16.565 55.317 5.831 1.00 60.94 131 PRO A CA 1
ATOM 941 C C . PRO A 1 134 ? -16.704 54.573 4.496 1.00 65.42 131 PRO A C 1
ATOM 942 O O . PRO A 1 134 ? -16.833 55.205 3.447 1.00 65.55 131 PRO A O 1
ATOM 946 N N . LEU A 1 135 ? -16.657 53.242 4.553 1.00 39.29 132 LEU A N 1
ATOM 947 C CA . LEU A 1 135 ? -16.802 52.389 3.373 1.00 40.45 132 LEU A CA 1
ATOM 948 C C . LEU A 1 135 ? -18.267 52.165 3.030 1.00 50.16 132 LEU A C 1
ATOM 949 O O . LEU A 1 135 ? -18.594 51.338 2.180 1.00 50.25 132 LEU A O 1
ATOM 954 N N . THR A 1 136 ? -19.149 52.897 3.699 1.00 43.65 133 THR A N 1
ATOM 955 C CA . THR A 1 136 ? -20.536 53.010 3.287 1.00 86.79 133 THR A CA 1
ATOM 956 C C . THR A 1 136 ? -20.599 53.911 2.062 1.00 60.50 133 THR A C 1
ATOM 957 O O . THR A 1 136 ? -21.624 53.936 1.373 1.00 47.73 133 THR A O 1
ATOM 961 N N . ASP A 1 137 ? -19.506 54.647 1.819 1.00 46.08 134 ASP A N 1
ATOM 962 C CA . ASP A 1 137 ? -19.405 55.647 0.742 1.00 46.17 134 ASP A CA 1
ATOM 963 C C . ASP A 1 137 ? -18.794 55.046 -0.534 1.00 38.78 134 ASP A C 1
ATOM 964 O O . ASP A 1 137 ? -17.662 54.539 -0.532 1.00 40.88 134 ASP A O 1
ATOM 969 N N . THR A 1 138 ? -19.551 55.122 -1.625 1.00 44.00 135 THR A N 1
ATOM 970 C CA . THR A 1 138 ? -19.158 54.466 -2.864 1.00 39.00 135 THR A CA 1
ATOM 971 C C . THR A 1 138 ? -17.818 54.999 -3.347 1.00 32.35 135 THR A C 1
ATOM 972 O O . THR A 1 138 ? -16.938 54.232 -3.726 1.00 35.41 135 THR A O 1
ATOM 976 N N . GLN A 1 139 ? -17.666 56.319 -3.325 1.00 41.05 136 GLN A N 1
ATOM 977 C CA . GLN A 1 139 ? -16.426 56.963 -3.776 1.00 53.15 136 GLN A CA 1
ATOM 978 C C . GLN A 1 139 ? -15.185 56.551 -2.955 1.00 43.58 136 GLN A C 1
ATOM 979 O O . GLN A 1 139 ? -14.096 56.378 -3.504 1.00 37.38 136 GLN A O 1
ATOM 985 N N . ASN A 1 140 ? -15.344 56.362 -1.650 1.00 49.37 137 ASN A N 1
ATOM 9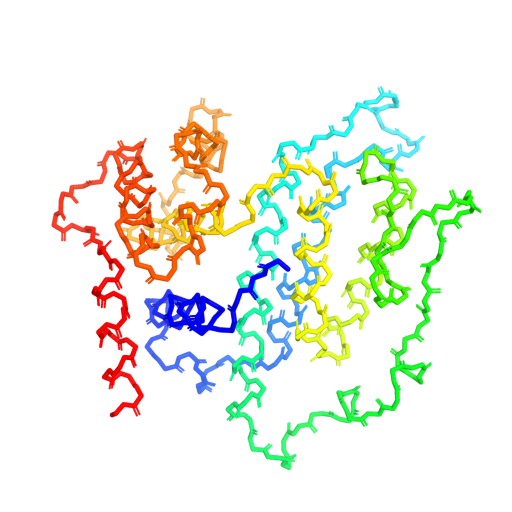86 C CA . ASN A 1 140 ? -14.252 55.819 -0.841 1.00 44.38 137 ASN A CA 1
ATOM 987 C C . ASN A 1 140 ? -13.883 54.397 -1.278 1.00 35.27 137 ASN A C 1
ATOM 988 O O . ASN A 1 140 ? -12.703 54.080 -1.438 1.00 47.54 137 ASN A O 1
ATOM 993 N N . ALA A 1 141 ? -14.906 53.558 -1.486 1.00 39.53 138 ALA A N 1
ATOM 994 C CA . ALA A 1 141 ? -14.690 52.167 -1.900 1.00 35.59 138 ALA A CA 1
ATOM 995 C C . ALA A 1 141 ? -13.958 52.088 -3.235 1.00 35.12 138 ALA A C 1
ATOM 996 O O . ALA A 1 141 ? -13.053 51.271 -3.404 1.00 32.76 138 ALA A O 1
ATOM 998 N N 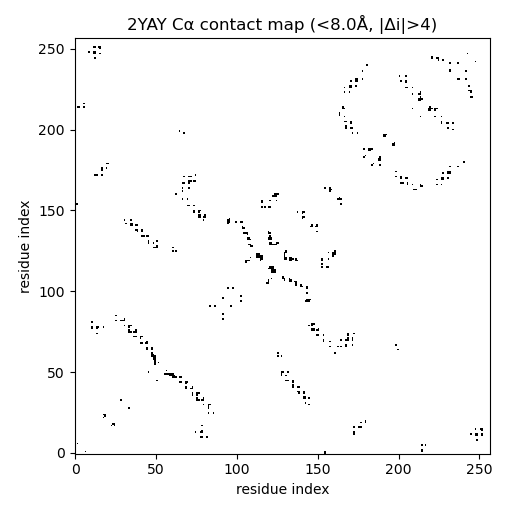. ILE A 1 142 ? -14.353 52.939 -4.197 1.00 34.25 139 ILE A N 1
ATOM 999 C CA . ILE A 1 142 ? -13.763 52.886 -5.532 1.00 31.48 139 ILE A CA 1
ATOM 1000 C C . ILE A 1 142 ? -12.259 53.165 -5.456 1.00 22.64 139 ILE A C 1
ATOM 1001 O O . ILE A 1 142 ? -11.453 52.433 -6.025 1.00 32.17 139 ILE A O 1
ATOM 1006 N N . ALA A 1 143 ? -11.897 54.266 -4.800 1.00 28.87 140 ALA A N 1
ATOM 1007 C CA . ALA A 1 143 ? -10.501 54.631 -4.657 1.00 33.89 140 ALA A CA 1
ATOM 1008 C C . ALA A 1 143 ? -9.756 53.543 -3.876 1.00 44.67 140 ALA A C 1
ATOM 1009 O O . ALA A 1 143 ? -8.683 53.112 -4.273 1.00 29.00 140 ALA A O 1
ATOM 1011 N N . SER A 1 144 ? -10.363 53.069 -2.798 1.00 37.78 141 SER A N 1
ATOM 1012 C CA . SER A 1 144 ? -9.797 51.964 -2.021 1.00 30.46 141 SER A CA 1
ATOM 1013 C C . SER A 1 144 ? -9.409 50.773 -2.901 1.00 35.25 141 SER A C 1
ATOM 1014 O O . SER A 1 144 ? -8.263 50.346 -2.888 1.00 38.53 141 SER A O 1
ATOM 1017 N N . PHE A 1 145 ? -10.331 50.239 -3.711 1.00 28.84 142 PHE A N 1
ATOM 1018 C CA . PHE A 1 145 ? -9.972 48.997 -4.387 1.00 36.52 142 PHE A CA 1
ATOM 1019 C C . PHE A 1 145 ? -9.260 49.127 -5.716 1.00 24.90 142 PHE A C 1
ATOM 1020 O O . PHE A 1 145 ? -8.621 48.180 -6.151 1.00 34.81 142 PHE A O 1
ATOM 1028 N N . ARG A 1 146 ? -9.261 50.309 -6.303 1.00 30.85 143 ARG A N 1
ATOM 1029 C CA . ARG A 1 146 ? -8.350 50.579 -7.411 1.00 37.84 143 ARG A CA 1
ATOM 1030 C C . ARG A 1 146 ? -6.895 50.565 -6.906 1.00 43.49 143 ARG A C 1
ATOM 1031 O O . ARG A 1 146 ? -5.990 50.124 -7.604 1.00 39.53 143 ARG A O 1
ATOM 1039 N N . ASN A 1 147 ? -6.700 51.046 -5.682 1.00 33.03 144 ASN A N 1
ATOM 1040 C CA . ASN A 1 147 ? -5.414 50.972 -4.989 1.00 36.54 144 ASN A CA 1
ATOM 1041 C C . ASN A 1 147 ? -5.051 49.525 -4.657 1.00 36.19 144 ASN A C 1
ATOM 1042 O O . ASN A 1 147 ? -3.924 49.109 -4.920 1.00 38.54 144 ASN A O 1
ATOM 1047 N N . ILE A 1 148 ? -6.023 48.737 -4.174 1.00 34.92 145 ILE A N 1
ATOM 1048 C CA . ILE A 1 148 ? -5.759 47.333 -3.848 1.00 24.44 145 ILE A CA 1
ATOM 1049 C C . ILE A 1 148 ? -5.252 46.579 -5.071 1.00 33.87 145 ILE A C 1
ATOM 1050 O O . ILE A 1 148 ? -4.343 45.796 -4.981 1.00 28.78 145 ILE A O 1
ATOM 1055 N N . ILE A 1 149 ? -5.845 46.827 -6.234 1.00 29.15 146 ILE A N 1
ATOM 1056 C CA . ILE A 1 149 ? -5.435 46.130 -7.448 1.00 25.02 146 ILE A CA 1
ATOM 1057 C C . ILE A 1 149 ? -4.015 46.499 -7.812 1.00 25.11 146 ILE A C 1
ATOM 1058 O O . ILE A 1 149 ? -3.234 45.644 -8.263 1.00 31.13 146 ILE A O 1
ATOM 1063 N N . GLN A 1 150 ? -3.657 47.752 -7.586 1.00 29.86 147 GLN A N 1
ATOM 1064 C CA . GLN A 1 150 ? -2.283 48.192 -7.823 1.00 35.26 147 GLN A CA 1
ATOM 1065 C C . GLN A 1 150 ? -1.293 47.619 -6.786 1.00 32.14 147 GLN A C 1
ATOM 1066 O O . GLN A 1 150 ? -0.181 47.289 -7.158 1.00 36.36 147 GLN A O 1
ATOM 1072 N N . LEU A 1 151 ? -1.710 47.490 -5.520 1.00 42.08 148 LEU A N 1
ATOM 1073 C CA . LEU A 1 151 ? -0.909 46.749 -4.508 1.00 34.95 148 LEU A CA 1
ATOM 1074 C C . LEU A 1 151 ? -0.682 45.320 -4.988 1.00 44.32 148 LEU A C 1
ATOM 1075 O O . LEU A 1 151 ? 0.455 44.871 -5.060 1.00 35.25 148 LEU A O 1
ATOM 1080 N N . ALA A 1 152 ? -1.757 44.636 -5.388 1.00 28.76 149 ALA A N 1
ATOM 1081 C CA . ALA A 1 152 ? -1.678 43.262 -5.922 1.00 46.84 149 ALA A CA 1
ATOM 1082 C C . ALA A 1 152 ? -0.673 43.166 -7.072 1.00 31.04 149 ALA A C 1
ATOM 1083 O O . ALA A 1 152 ? 0.145 42.239 -7.120 1.00 32.70 149 ALA A O 1
ATOM 1085 N N . ASN A 1 153 ? -0.784 44.091 -8.025 1.00 31.79 150 ASN A N 1
ATOM 1086 C CA . ASN A 1 153 ? 0.105 44.132 -9.194 1.00 31.24 150 ASN A CA 1
ATOM 1087 C C . ASN A 1 153 ? 1.571 44.336 -8.785 1.00 43.32 150 ASN A C 1
ATOM 1088 O O . ASN A 1 153 ? 2.482 43.855 -9.453 1.00 38.55 150 ASN A O 1
ATOM 1093 N N . ALA A 1 154 ? 1.783 45.083 -7.706 1.00 37.80 151 ALA A N 1
ATOM 1094 C CA . ALA A 1 154 ? 3.126 45.244 -7.089 1.00 42.77 151 ALA A CA 1
ATOM 1095 C C . ALA A 1 154 ? 3.427 44.218 -5.945 1.00 50.66 151 ALA A C 1
ATOM 1096 O O . ALA A 1 154 ? 4.364 44.400 -5.171 1.00 45.49 151 ALA A O 1
ATOM 1098 N N . TYR A 1 155 ? 2.648 43.140 -5.854 1.00 43.54 152 TYR A N 1
ATOM 1099 C CA . TYR A 1 155 ? 2.905 42.036 -4.892 1.00 38.17 152 TYR A CA 1
ATOM 1100 C C . TYR A 1 155 ? 2.988 42.391 -3.399 1.00 48.69 152 TYR A C 1
ATOM 1101 O O . TYR A 1 155 ? 3.614 41.665 -2.617 1.00 38.15 152 TYR A O 1
ATOM 1110 N N . ARG A 1 156 ? 2.316 43.466 -3.005 1.00 37.32 153 ARG A N 1
ATOM 1111 C CA . ARG A 1 156 ? 2.294 43.931 -1.624 1.00 41.62 153 ARG A CA 1
ATOM 1112 C C . ARG A 1 156 ? 1.156 43.262 -0.845 1.00 30.19 153 ARG A C 1
ATOM 1113 O O . ARG A 1 156 ? 0.259 43.925 -0.290 1.00 43.47 153 ARG A O 1
ATOM 1121 N N . PHE A 1 157 ? 1.239 41.937 -0.786 1.00 41.45 154 PHE A N 1
ATOM 1122 C CA . PHE A 1 157 ? 0.236 41.125 -0.124 1.00 41.99 154 PHE A CA 1
ATOM 1123 C C . PHE A 1 157 ? 0.088 41.485 1.373 1.00 32.59 154 PHE A C 1
ATOM 1124 O O . PHE A 1 157 ? -1.033 41.669 1.892 1.00 39.06 154 PHE A O 1
ATOM 1132 N N . ASP A 1 158 ? 1.213 41.629 2.076 1.00 41.07 155 ASP A N 1
ATOM 1133 C CA . ASP A 1 158 ? 1.184 42.072 3.471 1.00 45.97 155 ASP A CA 1
ATOM 1134 C C . ASP A 1 158 ? 0.505 43.420 3.644 1.00 41.81 155 ASP A C 1
ATOM 1135 O O . ASP A 1 158 ? -0.271 43.626 4.577 1.00 42.24 155 ASP A O 1
ATOM 1140 N N . VAL A 1 159 ? 0.746 44.344 2.730 1.00 48.06 156 VAL A N 1
ATOM 1141 C CA . VAL A 1 159 ? 0.044 45.620 2.807 1.00 34.51 156 VAL A CA 1
ATOM 1142 C C . VAL A 1 159 ? -1.460 45.476 2.603 1.00 41.46 156 VAL A C 1
ATOM 1143 O O . VAL A 1 159 ? -2.260 46.118 3.312 1.00 40.93 156 VAL A O 1
ATOM 1147 N N . ILE A 1 160 ? -1.841 44.619 1.661 1.00 44.94 157 ILE A N 1
ATOM 1148 C CA . ILE A 1 160 ? -3.242 44.354 1.420 1.00 32.24 157 ILE A CA 1
ATOM 1149 C C . ILE A 1 160 ? -3.889 43.806 2.688 1.00 35.35 157 ILE A C 1
ATOM 1150 O O . ILE A 1 160 ? -4.945 44.279 3.110 1.00 38.69 157 ILE A O 1
ATOM 1155 N N . ILE A 1 161 ? -3.206 42.865 3.328 1.00 39.36 158 ILE A N 1
ATOM 1156 C CA . ILE A 1 161 ? -3.676 42.288 4.595 1.00 43.47 158 ILE A CA 1
ATOM 1157 C C . ILE A 1 161 ? -4.033 43.379 5.632 1.00 34.28 158 ILE A C 1
ATOM 1158 O O . ILE A 1 161 ? -5.158 43.390 6.161 1.00 45.41 158 ILE A O 1
ATOM 1163 N N . GLU A 1 162 ? -3.137 44.339 5.863 1.00 49.58 159 GLU A N 1
ATOM 1164 C CA . GLU A 1 162 ? -3.404 45.462 6.805 1.00 48.17 159 GLU A CA 1
ATOM 1165 C C . GLU A 1 162 ? -4.627 46.299 6.429 1.00 48.46 159 GLU A C 1
ATOM 1166 O O . GLU A 1 162 ? -5.470 46.647 7.278 1.00 46.52 159 GLU A O 1
ATOM 1168 N N . CYS A 1 163 ? -4.744 46.589 5.142 1.00 48.41 160 CYS A N 1
ATOM 1169 C CA . CYS A 1 163 ? -5.859 47.326 4.606 1.00 42.59 160 CYS A CA 1
ATOM 1170 C C . CYS A 1 163 ? -7.209 46.655 4.903 1.00 39.42 160 CYS A C 1
ATOM 1171 O O . CYS A 1 163 ? -8.131 47.314 5.381 1.00 45.76 160 CYS A O 1
ATOM 1174 N N . ILE A 1 164 ? -7.280 45.339 4.673 1.00 43.18 161 ILE A N 1
ATOM 1175 C CA . ILE A 1 164 ? -8.469 44.544 4.965 1.00 40.95 161 ILE A CA 1
ATOM 1176 C C . ILE A 1 164 ? -8.888 44.649 6.453 1.00 36.92 161 ILE A C 1
ATOM 1177 O O . ILE A 1 164 ? -10.074 44.831 6.757 1.00 58.75 161 ILE A O 1
ATOM 1182 N N . ILE A 1 165 ? -7.923 44.594 7.370 1.00 58.23 162 ILE A N 1
ATOM 1183 C CA . ILE A 1 165 ? -8.218 44.635 8.820 1.00 52.78 162 ILE A CA 1
ATOM 1184 C C . ILE A 1 165 ? -8.837 45.971 9.227 1.00 35.52 162 ILE A C 1
ATOM 1185 O O . ILE A 1 165 ? -9.776 46.015 10.029 1.00 96.15 162 ILE A O 1
ATOM 1190 N N . TYR A 1 166 ? -8.369 47.039 8.589 1.00 66.30 163 TYR A N 1
ATOM 1191 C CA . TYR A 1 166 ? -8.909 48.379 8.813 1.00 40.64 163 TYR A CA 1
ATOM 1192 C C . TYR A 1 166 ? -10.269 48.589 8.161 1.00 51.33 163 TYR A C 1
ATOM 1193 O O . TYR A 1 166 ? -11.134 49.257 8.739 1.00 54.07 163 TYR A O 1
ATOM 1202 N N . ALA A 1 167 ? -10.460 48.016 6.973 1.00 47.48 164 ALA A N 1
ATOM 1203 C CA . ALA A 1 167 ? -11.768 48.014 6.331 1.00 46.40 164 ALA A CA 1
ATOM 1204 C C . ALA A 1 167 ? -12.809 47.336 7.229 1.00 41.24 164 ALA A C 1
ATOM 1205 O O . ALA A 1 167 ? -13.932 47.857 7.421 1.00 56.99 164 ALA A O 1
ATOM 1207 N N . ALA A 1 168 ? -12.425 46.172 7.763 1.00 52.73 165 ALA A N 1
ATOM 1208 C CA . ALA A 1 168 ? -13.288 45.387 8.642 1.00 41.95 165 ALA A CA 1
ATOM 1209 C C . ALA A 1 168 ? -13.629 46.176 9.901 1.00 58.91 165 ALA A C 1
ATOM 1210 O O . ALA A 1 168 ? -14.789 46.195 10.330 1.00 58.47 165 ALA A O 1
ATOM 1212 N N . GLU A 1 169 ? -12.619 46.817 10.492 1.00 46.21 166 GLU A N 1
ATOM 1213 C CA . GLU A 1 169 ? -12.855 47.740 11.607 1.00 58.09 166 GLU A CA 1
ATOM 1214 C C . GLU A 1 169 ? -13.915 48.809 11.280 1.00 64.65 166 GLU A C 1
ATOM 1215 O O . GLU A 1 169 ? -14.829 49.023 12.068 1.00 71.50 166 GLU A O 1
ATOM 1217 N N . ASP A 1 170 ? -13.808 49.464 10.125 1.00 74.97 167 ASP A N 1
ATOM 1218 C CA . ASP A 1 170 ? -14.740 50.549 9.763 1.00 59.35 167 ASP A CA 1
ATOM 1219 C C . ASP A 1 170 ? -16.151 50.049 9.474 1.00 73.05 167 ASP A C 1
ATOM 1220 O O . ASP A 1 170 ? -17.132 50.678 9.865 1.00 61.25 167 ASP A O 1
ATOM 1225 N N . LEU A 1 171 ? -16.255 48.931 8.762 1.00 38.50 168 LEU A N 1
ATOM 1226 C CA . LEU A 1 171 ? -17.552 48.388 8.407 1.00 90.71 168 LEU A CA 1
ATOM 1227 C C . LEU A 1 171 ? -18.168 47.695 9.616 1.00 104.37 168 LEU A C 1
ATOM 1228 O O . LEU A 1 171 ? -19.319 47.258 9.558 1.00 49.22 168 LEU A O 1
ATOM 1233 N N . GLY A 1 172 ? -17.402 47.617 10.710 1.00 60.66 169 GLY A N 1
ATOM 1234 C CA . GLY A 1 172 ? -17.905 47.124 11.985 1.00 90.03 169 GLY A CA 1
ATOM 1235 C C . GLY A 1 172 ? -18.253 45.650 11.999 1.00 64.03 169 GLY A C 1
ATOM 1236 O O . GLY A 1 172 ? -19.259 45.263 12.603 1.00 69.36 169 GLY A O 1
ATOM 1237 N N . PHE A 1 173 ? -17.435 44.832 11.331 1.00 59.65 170 PHE A N 1
ATOM 1238 C CA . PHE A 1 173 ? -17.568 43.365 11.399 1.00 48.74 170 PHE A CA 1
ATOM 1239 C C . PHE A 1 173 ? -16.279 42.653 11.820 1.00 59.96 170 PHE A C 1
ATOM 1240 O O . PHE A 1 173 ? -15.184 43.207 11.775 1.00 52.83 170 PHE A O 1
ATOM 1248 N N . ASN A 1 174 ? -16.450 41.405 12.228 1.00 46.82 171 ASN A N 1
ATOM 1249 C CA . ASN A 1 174 ? -15.382 40.589 12.765 1.00 46.33 171 ASN A CA 1
ATOM 1250 C C . ASN A 1 174 ? -14.683 39.861 11.622 1.00 67.43 171 ASN A C 1
ATOM 1251 O O . ASN A 1 174 ? -15.171 38.848 11.137 1.00 30.94 171 ASN A O 1
ATOM 1256 N N . LEU A 1 175 ? -13.533 40.376 11.199 1.00 39.20 172 LEU A N 1
ATOM 1257 C CA . LEU A 1 175 ? -12.830 39.816 10.062 1.00 38.45 172 LEU A CA 1
ATOM 1258 C C . LEU A 1 175 ? -12.490 38.341 10.247 1.00 36.28 172 LEU A C 1
ATOM 1259 O O . LEU A 1 175 ? -12.727 37.543 9.347 1.00 34.64 172 LEU A O 1
ATOM 1264 N N . VAL A 1 176 ? -11.912 37.990 11.401 1.00 45.77 173 VAL A N 1
ATOM 1265 C CA . VAL A 1 176 ? -11.399 36.638 11.609 1.00 41.91 173 VAL A CA 1
ATOM 1266 C C . VAL A 1 176 ? -12.531 35.624 11.571 1.00 31.40 173 VAL A C 1
ATOM 1267 O O . VAL A 1 176 ? -12.379 34.569 10.970 1.00 34.33 173 VAL A O 1
ATOM 1271 N N . ALA A 1 177 ? -13.654 35.958 12.214 1.00 41.45 174 ALA A N 1
ATOM 1272 C CA . ALA A 1 177 ? -14.831 35.103 12.259 1.00 44.28 174 ALA A CA 1
ATOM 1273 C C . ALA A 1 177 ? -15.353 34.841 10.847 1.00 40.92 174 ALA A C 1
ATOM 1274 O O . ALA A 1 177 ? -15.651 33.713 10.477 1.00 32.67 174 ALA A O 1
ATOM 1276 N N . TYR A 1 178 ? -15.452 35.903 10.060 1.00 36.71 175 TYR A N 1
ATOM 1277 C CA . TYR A 1 178 ? -15.846 35.765 8.666 1.00 35.31 175 TYR A CA 1
ATOM 1278 C C . TYR A 1 178 ? -14.815 34.938 7.902 1.00 30.80 175 TYR A C 1
ATOM 1279 O O . TYR A 1 178 ? -15.200 34.085 7.114 1.00 27.34 175 TYR A O 1
ATOM 1288 N N . TYR A 1 179 ? -13.520 35.121 8.170 1.00 29.16 176 TYR A N 1
ATOM 1289 C CA . TYR A 1 179 ? -12.525 34.285 7.488 1.00 33.69 176 TYR A CA 1
ATOM 1290 C C . TYR A 1 179 ? -12.722 32.800 7.755 1.00 38.62 176 TYR A C 1
ATOM 1291 O O . TYR A 1 179 ? -12.721 31.983 6.845 1.00 27.30 176 TYR A O 1
ATOM 1300 N N . ILE A 1 180 ? -12.947 32.422 9.005 1.00 36.55 177 ILE A N 1
ATOM 1301 C CA . ILE A 1 180 ? -13.124 31.009 9.293 1.00 27.06 177 ILE A CA 1
ATOM 1302 C C . ILE A 1 180 ? -14.362 30.452 8.620 1.00 28.13 177 ILE A C 1
ATOM 1303 O O . ILE A 1 180 ? -14.329 29.317 8.118 1.00 29.04 177 ILE A O 1
ATOM 1308 N N . ALA A 1 181 ? -15.460 31.216 8.643 1.00 26.06 178 ALA A N 1
ATOM 1309 C CA . ALA A 1 181 ? -16.692 30.779 7.981 1.00 36.75 178 ALA A CA 1
ATOM 1310 C C . ALA A 1 181 ? -16.435 30.516 6.483 1.00 33.74 178 ALA A C 1
ATOM 1311 O O . ALA A 1 181 ? -16.772 29.443 5.962 1.00 26.93 178 ALA A O 1
ATOM 1313 N N . LYS A 1 182 ? -15.810 31.465 5.800 1.00 29.27 179 LYS A N 1
ATOM 1314 C CA . LYS A 1 182 ? -15.599 31.287 4.347 1.00 31.49 179 LYS A CA 1
ATOM 1315 C C . LYS A 1 182 ? -14.535 30.228 4.080 1.00 27.71 179 LYS A C 1
ATOM 1316 O O . LYS A 1 182 ? -14.658 29.421 3.145 1.00 26.23 179 LYS A O 1
ATOM 1322 N N . HIS A 1 183 ? -13.505 30.193 4.917 1.00 26.09 180 HIS A N 1
ATOM 1323 C CA . HIS A 1 183 ? -12.527 29.106 4.834 1.00 29.20 180 HIS A CA 1
ATOM 1324 C C . HIS A 1 183 ? -13.258 27.756 4.852 1.00 36.96 180 HIS A C 1
ATOM 1325 O O . HIS A 1 183 ? -13.022 26.872 4.023 1.00 26.11 180 HIS A O 1
ATOM 1332 N N . THR A 1 184 ? -14.183 27.605 5.789 1.00 32.08 181 THR A N 1
ATOM 1333 C CA . THR A 1 184 ? -14.925 26.370 5.888 1.00 29.84 181 THR A CA 1
ATOM 1334 C C . THR A 1 184 ? -15.746 26.142 4.637 1.00 28.35 181 THR A C 1
ATOM 1335 O O . THR A 1 184 ? -15.730 25.045 4.115 1.00 29.52 181 THR A O 1
ATOM 1339 N N . LEU A 1 185 ? -16.427 27.173 4.124 1.00 26.91 182 LEU A N 1
ATOM 1340 C CA . LEU A 1 185 ? -17.176 27.009 2.877 1.00 26.92 182 LEU A CA 1
ATOM 1341 C C . LEU A 1 185 ? -16.241 26.635 1.712 1.00 31.36 182 LEU A C 1
ATOM 1342 O O . LEU A 1 185 ? -16.604 25.842 0.848 1.00 25.38 182 LEU A O 1
ATOM 1347 N N . ASN A 1 186 ? -15.058 27.226 1.666 1.00 26.19 183 ASN A N 1
ATOM 1348 C CA . ASN A 1 186 ? -14.133 26.871 0.584 1.00 23.93 183 ASN A CA 1
ATOM 1349 C C . ASN A 1 186 ? -13.776 25.419 0.609 1.00 31.57 183 ASN A C 1
ATOM 1350 O O . ASN A 1 186 ? -13.675 24.801 -0.433 1.00 28.58 183 ASN A O 1
ATOM 1355 N N . CYS A 1 187 ? -13.519 24.901 1.814 1.00 24.76 184 CYS A N 1
ATOM 1356 C CA . CYS A 1 187 ? -13.313 23.451 1.997 1.00 29.29 184 CYS A CA 1
ATOM 1357 C C . CYS A 1 187 ? -14.497 22.667 1.504 1.00 30.83 184 CYS A C 1
ATOM 1358 O O . CYS A 1 187 ? -14.329 21.711 0.752 1.00 31.07 184 CYS A O 1
ATOM 1361 N N . ILE A 1 188 ? -15.692 23.087 1.925 1.00 28.84 185 ILE A N 1
ATOM 1362 C CA . ILE A 1 188 ? -16.943 22.415 1.543 1.00 31.58 185 ILE A CA 1
ATOM 1363 C C . ILE A 1 188 ? -17.111 22.348 0.024 1.00 32.69 185 ILE A C 1
ATOM 1364 O O . ILE A 1 188 ? -17.483 21.321 -0.492 1.00 32.39 185 ILE A O 1
ATOM 1369 N N . ARG A 1 189 ? -16.827 23.447 -0.683 1.00 31.31 186 ARG A N 1
ATOM 1370 C CA . ARG A 1 189 ? -16.912 23.449 -2.141 1.00 32.37 186 ARG A CA 1
ATOM 1371 C C . ARG A 1 189 ? -15.946 22.417 -2.775 1.00 23.77 186 ARG A C 1
ATOM 1372 O O . ARG A 1 189 ? -16.331 21.674 -3.690 1.00 32.81 186 ARG A O 1
ATOM 1380 N N . GLN A 1 190 ? -14.713 22.336 -2.296 1.00 28.13 187 GLN A N 1
ATOM 1381 C CA . GLN A 1 190 ? -13.775 21.324 -2.834 1.00 31.90 187 GLN A CA 1
ATOM 1382 C C . GLN A 1 190 ? -14.219 19.871 -2.601 1.00 33.98 187 GLN A C 1
ATOM 1383 O O . GLN A 1 190 ? -13.998 18.993 -3.438 1.00 38.35 187 GLN A O 1
ATOM 1389 N N . LEU A 1 191 ? -14.875 19.629 -1.478 1.00 34.59 188 LEU A N 1
ATOM 1390 C CA . LEU A 1 191 ? -15.474 18.289 -1.213 1.00 37.83 188 LEU A CA 1
ATOM 1391 C C . LEU A 1 191 ? -16.673 18.010 -2.127 1.00 57.70 188 LEU A C 1
ATOM 1392 O O . LEU A 1 191 ? -17.014 16.875 -2.362 1.00 43.77 188 LEU A O 1
ATOM 1397 N N . SER A 1 192 ? -17.308 19.054 -2.656 1.00 36.15 189 SER A N 1
ATOM 1398 C CA . SER A 1 192 ? -18.629 18.896 -3.271 1.00 41.92 189 SER A CA 1
ATOM 1399 C C . SER A 1 192 ? -18.613 19.152 -4.776 1.00 60.75 189 SER A C 1
ATOM 1400 O O . SER A 1 192 ? -19.623 19.537 -5.351 1.00 52.54 189 SER A O 1
ATOM 1403 N N . GLY A 1 193 ? -17.462 18.969 -5.411 1.00 38.25 190 GLY A N 1
ATOM 1404 C CA . GLY A 1 193 ? -17.379 19.005 -6.881 1.00 44.76 190 GLY A CA 1
ATOM 1405 C C . GLY A 1 193 ? -17.082 20.357 -7.527 1.00 40.74 190 GLY A C 1
ATOM 1406 O O . GLY A 1 193 ? -17.253 20.517 -8.740 1.00 44.94 190 GLY A O 1
ATOM 1407 N N . TYR A 1 194 ? -16.609 21.323 -6.743 1.00 34.41 191 TYR A N 1
ATOM 1408 C CA . TYR A 1 194 ? -16.209 22.626 -7.307 1.00 32.92 191 TYR A CA 1
ATOM 1409 C C . TYR A 1 194 ? -15.255 22.474 -8.513 1.00 37.46 191 TYR A C 1
ATOM 1410 O O . TYR A 1 194 ? -15.432 23.117 -9.540 1.00 33.20 191 TYR A O 1
ATOM 1419 N N . LYS A 1 195 ? -14.254 21.609 -8.400 1.00 33.07 192 LYS A N 1
ATOM 1420 C CA . LYS A 1 195 ? -13.311 21.396 -9.517 1.00 32.08 192 LYS A CA 1
ATOM 1421 C C . LYS A 1 195 ? -13.930 20.834 -10.818 1.00 40.44 192 LYS A C 1
ATOM 1422 O O . LYS A 1 195 ? -13.525 21.210 -11.935 1.00 49.11 192 LYS A O 1
ATOM 1428 N N . ASP A 1 196 ? -14.845 19.877 -10.679 1.00 53.34 193 ASP A N 1
ATOM 1429 C CA . ASP A 1 196 ? -15.402 19.162 -11.840 1.00 52.85 193 ASP A CA 1
ATOM 1430 C C . ASP A 1 196 ? -16.726 19.760 -12.327 1.00 52.65 193 ASP A C 1
ATOM 1431 O O . ASP A 1 196 ? -17.347 19.251 -13.261 1.00 55.19 193 ASP A O 1
ATOM 1436 N N . GLY A 1 197 ? -17.174 20.825 -11.681 1.00 42.78 194 GLY A N 1
ATOM 1437 C CA . GLY A 1 197 ? -18.317 21.574 -12.176 1.00 48.40 194 GLY A CA 1
ATOM 1438 C C . GLY A 1 197 ? -19.673 21.135 -11.674 1.00 75.05 194 GLY A C 1
ATOM 1439 O O . GLY A 1 197 ? -20.682 21.613 -12.188 1.00 58.56 194 GLY A O 1
ATOM 1440 N N . SER A 1 198 ? -19.708 20.265 -10.661 1.00 45.80 195 SER A N 1
ATOM 1441 C CA . SER A 1 198 ? -20.968 19.690 -10.181 1.00 46.02 195 SER A CA 1
ATOM 1442 C C . SER A 1 198 ? -21.494 20.410 -8.935 1.00 55.26 195 SER A C 1
ATOM 1443 O O . SER A 1 198 ? -22.587 20.119 -8.458 1.00 60.91 195 SER A O 1
ATOM 1446 N N . TYR A 1 199 ? -20.738 21.363 -8.411 1.00 46.55 196 TYR A N 1
ATOM 1447 C CA . TYR A 1 199 ? -21.200 22.103 -7.242 1.00 57.44 196 TYR A CA 1
ATOM 1448 C C . TYR A 1 199 ? -22.359 23.057 -7.631 1.00 53.38 196 TYR A C 1
ATOM 1449 O O . TYR A 1 199 ? -22.314 23.710 -8.687 1.00 54.55 196 TYR A O 1
ATOM 1458 N N . VAL A 1 200 ? -23.425 23.072 -6.820 1.00 59.04 197 VAL A N 1
ATOM 1459 C CA . VAL A 1 200 ? -24.552 24.013 -6.997 1.00 61.07 197 VAL A CA 1
ATOM 1460 C C . VAL A 1 200 ? -24.313 25.200 -6.070 1.00 76.89 197 VAL A C 1
ATOM 1461 O O . VAL A 1 200 ? -24.710 25.169 -4.906 1.00 53.76 197 VAL A O 1
ATOM 1463 N N . LYS A 1 201 ? -23.636 26.226 -6.582 1.00 55.68 198 LYS A N 1
ATOM 1464 C CA . LYS A 1 201 ? -23.278 27.413 -5.791 1.00 87.46 198 LYS A CA 1
ATOM 1465 C C . LYS A 1 201 ? -24.488 28.273 -5.467 1.00 71.45 198 LYS A C 1
ATOM 1466 O O . LYS A 1 201 ? -24.620 28.747 -4.343 1.00 50.77 198 LYS A O 1
ATOM 1472 N N . VAL A 1 202 ? -25.344 28.500 -6.462 1.00 65.19 199 VAL A N 1
ATOM 1473 C CA . VAL A 1 202 ? -26.640 29.124 -6.241 1.00 103.57 199 VAL A CA 1
ATOM 1474 C C . VAL A 1 202 ? -27.697 28.012 -6.255 1.00 82.43 199 VAL A C 1
ATOM 1475 O O . VAL A 1 202 ? -28.193 27.639 -7.316 1.00 104.89 199 VAL A O 1
ATOM 1477 N N . ASN A 1 203 ? -28.014 27.471 -5.078 1.00 92.47 200 ASN A N 1
ATOM 1478 C CA . ASN A 1 203 ? -28.949 26.343 -4.949 1.00 64.44 200 ASN A CA 1
ATOM 1479 C C . ASN A 1 203 ? -30.334 26.813 -4.537 1.00 99.49 200 ASN A C 1
ATOM 1480 O O . ASN A 1 203 ? -30.538 27.244 -3.401 1.00 122.83 200 ASN A O 1
ATOM 1482 N N . ASN A 1 204 ? -31.281 26.717 -5.466 1.00 136.94 201 ASN A N 1
ATOM 1483 C CA . ASN A 1 204 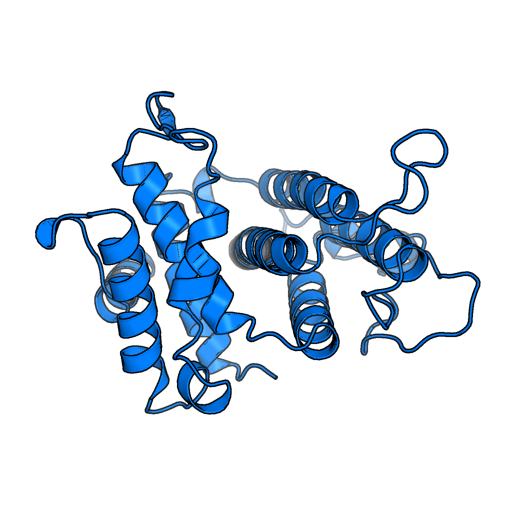? -32.649 27.172 -5.243 1.00 109.36 201 ASN A CA 1
ATOM 1484 C C . ASN A 1 204 ? -32.738 28.704 -5.115 1.00 82.57 201 ASN A C 1
ATOM 1485 O O . ASN A 1 204 ? -33.535 29.218 -4.330 1.00 73.29 201 ASN A O 1
ATOM 1487 N N . GLY A 1 205 ? -31.920 29.420 -5.893 1.00 120.13 202 GLY A N 1
ATOM 1488 C CA . GLY A 1 205 ? -31.913 30.894 -5.910 1.00 85.97 202 GLY A CA 1
ATOM 1489 C C . GLY A 1 205 ? -31.039 31.552 -4.849 1.00 120.80 202 GLY A C 1
ATOM 1490 O O . GLY A 1 205 ? -30.750 32.752 -4.919 1.00 64.20 202 GLY A O 1
ATOM 1491 N N . VAL A 1 206 ? -30.604 30.769 -3.867 1.00 71.65 203 VAL A N 1
ATOM 1492 C CA . VAL A 1 206 ? -29.852 31.294 -2.732 1.00 56.52 203 VAL A CA 1
ATOM 1493 C C . VAL A 1 206 ? -28.355 31.088 -2.978 1.00 102.24 203 VAL A C 1
ATOM 1494 O O . VAL A 1 206 ? -27.931 30.032 -3.420 1.00 53.83 203 VAL A O 1
ATOM 1498 N N . GLU A 1 207 ? -27.556 32.109 -2.709 1.00 42.30 204 GLU A N 1
ATOM 1499 C CA . GLU A 1 207 ? -26.106 31.997 -2.836 1.00 46.47 204 GLU A CA 1
ATOM 1500 C C . GLU A 1 207 ? -25.466 31.363 -1.573 1.00 30.16 204 GLU A C 1
ATOM 1501 O O . GLU A 1 207 ? -25.800 31.742 -0.452 1.00 45.41 204 GLU A O 1
ATOM 1507 N N . ASP A 1 208 ? -24.526 30.432 -1.751 1.00 39.05 205 ASP A N 1
ATOM 1508 C CA . ASP A 1 208 ? -23.872 29.770 -0.597 1.00 33.93 205 ASP A CA 1
ATOM 1509 C C . ASP A 1 208 ? -23.239 30.728 0.420 1.00 43.93 205 ASP A C 1
ATOM 1510 O O . ASP A 1 208 ? -23.444 30.586 1.622 1.00 30.99 205 ASP A O 1
ATOM 1515 N N . ASN A 1 209 ? -22.503 31.720 -0.066 1.00 31.96 206 ASN A N 1
ATOM 1516 C CA . ASN A 1 209 ? -21.953 32.769 0.782 1.00 27.30 206 ASN A CA 1
ATOM 1517 C C . ASN A 1 209 ? -23.008 33.386 1.696 1.00 27.55 206 ASN A C 1
ATOM 1518 O O . ASN A 1 209 ? -22.680 33.767 2.803 1.00 32.52 206 ASN A O 1
ATOM 1523 N N . SER A 1 210 ? -24.238 33.535 1.210 1.00 30.49 207 SER A N 1
ATOM 1524 C CA . SER A 1 210 ? -25.292 34.251 1.983 1.00 33.34 207 SER A CA 1
ATOM 1525 C C . SER A 1 210 ? -25.674 33.534 3.290 1.00 43.84 207 SER A C 1
ATOM 1526 O O . SER A 1 210 ? -26.200 34.157 4.203 1.00 35.22 207 SER A O 1
ATOM 1529 N N . LEU A 1 211 ? -25.384 32.237 3.375 1.00 37.36 208 LEU A N 1
ATOM 1530 C CA . LEU A 1 211 ? -25.652 31.451 4.588 1.00 47.86 208 LEU A CA 1
ATOM 1531 C C . LEU A 1 211 ? -24.634 31.687 5.708 1.00 42.41 208 LEU A C 1
ATOM 1532 O O . LEU A 1 211 ? -24.859 31.306 6.845 1.00 40.79 208 LEU A O 1
ATOM 1537 N N . LEU A 1 212 ? -23.504 32.302 5.390 1.00 33.04 209 LEU A N 1
ATOM 1538 C CA . LEU A 1 212 ? -22.399 32.409 6.331 1.00 32.36 209 LEU A CA 1
ATOM 1539 C C . LEU A 1 212 ? -22.622 33.410 7.457 1.00 40.86 209 LEU A C 1
ATOM 1540 O O . LEU A 1 212 ? -22.026 33.287 8.547 1.00 37.18 209 LEU A O 1
ATOM 1545 N N . HIS A 1 213 ? -23.496 34.385 7.220 1.00 33.70 210 HIS A N 1
ATOM 1546 C CA . HIS A 1 213 ? -23.716 35.452 8.208 1.00 43.80 210 HIS A CA 1
ATOM 1547 C C . HIS A 1 213 ? -24.288 34.889 9.523 1.00 32.64 210 HIS A C 1
ATOM 1548 O O . HIS A 1 213 ? -23.846 35.267 10.608 1.00 45.92 210 HIS A O 1
ATOM 1555 N N . ASN A 1 214 ? -25.283 34.007 9.403 1.00 39.51 211 ASN A N 1
ATOM 1556 C CA . ASN A 1 214 ? -25.951 33.428 10.577 1.00 38.53 211 ASN A CA 1
ATOM 1557 C C . ASN A 1 214 ? -24.976 32.505 11.329 1.00 52.34 211 ASN A C 1
ATOM 1558 O O . ASN A 1 214 ? -25.079 32.344 12.542 1.00 46.04 211 ASN A O 1
ATOM 1563 N N . CYS A 1 215 ? -24.020 31.924 10.608 1.00 51.18 212 CYS A N 1
ATOM 1564 C CA . CYS A 1 215 ? -22.964 31.126 11.237 1.00 50.28 212 CYS A CA 1
ATOM 1565 C C . CYS A 1 215 ? -21.949 31.910 12.103 1.00 43.22 212 CYS A C 1
ATOM 1566 O O . CYS A 1 215 ? -21.171 31.285 12.812 1.00 50.86 212 CYS A O 1
ATOM 1569 N N . ILE A 1 216 ? -21.964 33.246 12.071 1.00 40.96 213 ILE A N 1
ATOM 1570 C CA . ILE A 1 216 ? -21.017 34.067 12.870 1.00 34.70 213 ILE A CA 1
ATOM 1571 C C . ILE A 1 216 ? -21.696 35.037 13.878 1.00 54.73 213 ILE A C 1
ATOM 1572 O O . ILE A 1 216 ? -21.003 35.780 14.572 1.00 48.13 213 ILE A O 1
ATOM 1574 N N . LYS A 1 217 ? -23.027 35.036 13.967 1.00 70.23 214 LYS A N 1
ATOM 1575 C CA . LYS A 1 217 ? -23.738 35.917 14.918 1.00 81.68 214 LYS A CA 1
ATOM 1576 C C . LYS A 1 217 ? -23.316 35.676 16.379 1.00 80.99 214 LYS A C 1
ATOM 1577 O O . LYS A 1 217 ? -23.199 36.625 17.156 1.00 89.26 214 LYS A O 1
ATOM 1579 N N . ASP A 1 218 ? -23.062 34.414 16.735 1.00 60.36 215 ASP A N 1
ATOM 1580 C CA . ASP A 1 218 ? -22.718 34.040 18.114 1.00 149.36 215 ASP A CA 1
ATOM 1581 C C . ASP A 1 218 ? -21.237 34.215 18.516 1.00 236.87 215 ASP A C 1
ATOM 1582 O O . ASP A 1 218 ? -20.868 33.812 19.620 1.00 84.78 215 ASP A O 1
ATOM 1584 N N . VAL A 1 219 ? -20.407 34.817 17.655 1.00 92.92 216 VAL A N 1
ATOM 1585 C CA . VAL A 1 219 ? -18.954 34.938 17.908 1.00 134.92 216 VAL A CA 1
ATOM 1586 C C . VAL A 1 219 ? -18.495 36.384 18.165 1.00 114.47 216 VAL A C 1
ATOM 1587 O O . VAL A 1 219 ? -18.780 37.288 17.382 1.00 65.67 216 VAL A O 1
ATOM 1589 N N . SER A 1 220 ? -17.760 36.590 19.256 1.00 68.05 217 SER A N 1
ATOM 1590 C CA . SER A 1 220 ? -17.349 37.937 19.681 1.00 97.51 217 SER A CA 1
ATOM 1591 C C . SER A 1 220 ? -15.942 38.265 19.209 1.00 156.70 217 SER A C 1
ATOM 1592 O O . SER A 1 220 ? -15.169 37.367 18.901 1.00 50.20 217 SER A O 1
ATOM 1595 N N . LEU A 1 221 ? -15.606 39.552 19.181 1.00 55.57 218 LEU A N 1
ATOM 1596 C CA . LEU A 1 221 ? -14.273 39.990 18.748 1.00 109.23 218 LEU A CA 1
ATOM 1597 C C . LEU A 1 221 ? -13.187 39.446 19.678 1.00 98.49 218 LEU A C 1
ATOM 1598 O O . LEU A 1 221 ? -12.200 38.880 19.212 1.00 68.67 218 LEU A O 1
ATOM 1600 N N . ASP A 1 222 ? -13.377 39.590 20.989 1.00 214.63 219 ASP A N 1
ATOM 1601 C CA . ASP A 1 222 ? -12.399 39.080 21.956 1.00 83.78 219 ASP A CA 1
ATOM 1602 C C . ASP A 1 222 ? -12.207 37.564 21.815 1.00 250.15 219 ASP A C 1
ATOM 1603 O O . ASP A 1 222 ? -11.074 37.103 21.751 1.00 69.57 219 ASP A O 1
ATOM 1605 N N . GLU A 1 223 ? -13.303 36.808 21.724 1.00 74.69 220 GLU A N 1
ATOM 1606 C CA . GLU A 1 223 ? -13.249 35.329 21.610 1.00 58.28 220 GLU A CA 1
ATOM 1607 C C . GLU A 1 223 ? -12.421 34.801 20.426 1.00 105.09 220 GLU A C 1
ATOM 1608 O O . GLU A 1 223 ? -11.665 33.847 20.567 1.00 49.44 220 GLU A O 1
ATOM 1610 N N . VAL A 1 224 ? -12.559 35.407 19.254 1.00 57.47 221 VAL A N 1
ATOM 1611 C CA . VAL A 1 224 ? -11.899 34.859 18.063 1.00 58.54 221 VAL A CA 1
ATOM 1612 C C . VAL A 1 224 ? -10.393 35.180 17.988 1.00 47.62 221 VAL A C 1
ATOM 1613 O O . VAL A 1 224 ? -9.646 34.516 17.255 1.00 70.76 221 VAL A O 1
ATOM 1617 N N . LEU A 1 225 ? -9.954 36.179 18.748 1.00 49.77 222 LEU A N 1
ATOM 1618 C CA . LEU A 1 225 ? -8.537 36.570 18.833 1.00 55.91 222 LEU A CA 1
ATOM 1619 C C . LEU A 1 225 ? -7.868 36.244 20.171 1.00 201.66 222 LEU A C 1
ATOM 1620 O O . LEU A 1 225 ? -6.651 36.399 20.311 1.00 59.37 222 LEU A O 1
ATOM 1625 N N . ASP A 1 226 ? -8.660 35.834 21.158 1.00 82.42 223 ASP A N 1
ATOM 1626 C CA . ASP A 1 226 ? -8.150 35.588 22.509 1.00 124.63 223 ASP A CA 1
ATOM 1627 C C . ASP A 1 226 ? -7.218 34.374 22.438 1.00 73.51 223 ASP A C 1
ATOM 1628 O O . ASP A 1 226 ? -7.588 33.335 21.879 1.00 66.53 223 ASP A O 1
ATOM 1633 N N . ALA A 1 227 ? -6.007 34.529 22.978 1.00 78.69 224 ALA A N 1
ATOM 1634 C CA . ALA A 1 227 ? -4.959 33.504 22.904 1.00 125.81 224 ALA A CA 1
ATOM 1635 C C . ALA A 1 227 ? -5.379 32.133 23.455 1.00 81.79 224 ALA A C 1
ATOM 1636 O O . ALA A 1 227 ? -4.906 31.099 22.981 1.00 77.57 224 ALA A O 1
ATOM 1638 N N . ASP A 1 228 ? -6.247 32.125 24.464 1.00 87.39 225 ASP A N 1
ATOM 1639 C CA . ASP A 1 228 ? -6.750 30.875 25.034 1.00 103.16 225 ASP A CA 1
ATOM 1640 C C . ASP A 1 228 ? -7.988 30.411 24.266 1.00 77.78 225 ASP A C 1
ATOM 1641 O O . ASP A 1 228 ? -8.064 29.263 23.823 1.00 116.72 225 ASP A O 1
ATOM 1643 N N . LYS A 1 229 ? -8.935 31.327 24.075 1.00 75.02 226 LYS A N 1
ATOM 1644 C CA . LYS A 1 229 ? -10.256 30.994 23.518 1.00 74.52 226 LYS A CA 1
ATOM 1645 C C . LYS A 1 229 ? -10.333 30.785 22.001 1.00 248.23 226 LYS A C 1
ATOM 1646 O O . LYS A 1 229 ? -11.326 30.237 21.529 1.00 52.58 226 LYS A O 1
ATOM 1648 N N . TYR A 1 230 ? -9.335 31.214 21.226 1.00 73.88 227 TYR A N 1
ATOM 1649 C CA . TYR A 1 230 ? -9.544 31.294 19.764 1.00 241.00 227 TYR A CA 1
ATOM 1650 C C . TYR A 1 230 ? -9.852 29.948 19.100 1.00 41.11 227 TYR A C 1
ATOM 1651 O O . TYR A 1 230 ? -10.744 29.868 18.250 1.00 50.74 227 TYR A O 1
ATOM 1660 N N . VAL A 1 231 ? -9.184 28.879 19.541 1.00 64.17 228 VAL A N 1
ATOM 1661 C CA . VAL A 1 231 ? -9.340 27.572 18.893 1.00 47.61 228 VAL A CA 1
ATOM 1662 C C . VAL A 1 231 ? -10.767 27.047 19.055 1.00 78.30 228 VAL A C 1
ATOM 1663 O O . VAL A 1 231 ? -11.384 26.639 18.073 1.00 58.96 228 VAL A O 1
ATOM 1667 N N . GLN A 1 232 ? -11.306 27.089 20.274 1.00 59.01 229 GLN A N 1
ATOM 1668 C CA . GLN A 1 232 ? -12.696 26.665 20.499 1.00 68.51 229 GLN A CA 1
ATOM 1669 C C . GLN A 1 232 ? -13.675 27.531 19.686 1.00 55.53 229 GLN A C 1
ATOM 1670 O O . GLN A 1 232 ? -14.638 27.016 19.096 1.00 60.85 229 GLN A O 1
ATOM 1672 N N . ALA A 1 233 ? -13.428 28.842 19.626 1.00 60.42 230 ALA A N 1
ATOM 1673 C CA . ALA A 1 233 ? -14.331 29.741 18.900 1.00 49.13 230 ALA A CA 1
ATOM 1674 C C . ALA A 1 233 ? -14.301 29.459 17.414 1.00 49.29 230 ALA A C 1
ATOM 1675 O O . ALA A 1 233 ? -15.352 29.454 16.760 1.00 46.99 230 ALA A O 1
ATOM 1677 N N . TRP A 1 234 ? -13.108 29.214 16.872 1.00 53.03 231 TRP A N 1
ATOM 1678 C CA . TRP A 1 234 ? -12.968 28.914 15.435 1.00 42.60 231 TRP A CA 1
ATOM 1679 C C . TRP A 1 234 ? -13.647 27.571 15.106 1.00 44.76 231 TRP A C 1
ATOM 1680 O O . TRP A 1 234 ? -14.275 27.410 14.062 1.00 40.45 231 TRP A O 1
ATOM 1691 N N . ASN A 1 235 ? -13.512 26.615 16.010 1.00 48.06 232 ASN A N 1
ATOM 1692 C CA . ASN A 1 235 ? -14.149 25.307 15.843 1.00 45.32 232 ASN A CA 1
ATOM 1693 C C . ASN A 1 235 ? -15.678 25.412 15.804 1.00 43.29 232 ASN A C 1
ATOM 1694 O O . ASN A 1 235 ? -16.331 24.666 15.076 1.00 48.48 232 ASN A O 1
ATOM 1699 N N . SER A 1 236 ? -16.238 26.318 16.606 1.00 49.22 233 SER A N 1
ATOM 1700 C CA . SER A 1 236 ? -17.699 26.487 16.677 1.00 44.63 233 SER A CA 1
ATOM 1701 C C . SER A 1 236 ? -18.223 27.166 15.412 1.00 49.16 233 SER A C 1
ATOM 1702 O O . SER A 1 236 ? -19.320 26.843 14.971 1.00 44.93 233 SER A O 1
ATOM 1705 N N . ILE A 1 237 ? -17.437 28.070 14.810 1.00 48.07 234 ILE A N 1
ATOM 1706 C CA . ILE A 1 237 ? -17.815 28.706 13.522 1.00 41.16 234 ILE A CA 1
ATOM 1707 C C . ILE A 1 237 ? -17.762 27.616 12.463 1.00 32.93 234 ILE A C 1
ATOM 1708 O O . ILE A 1 237 ? -18.684 27.448 11.669 1.00 41.0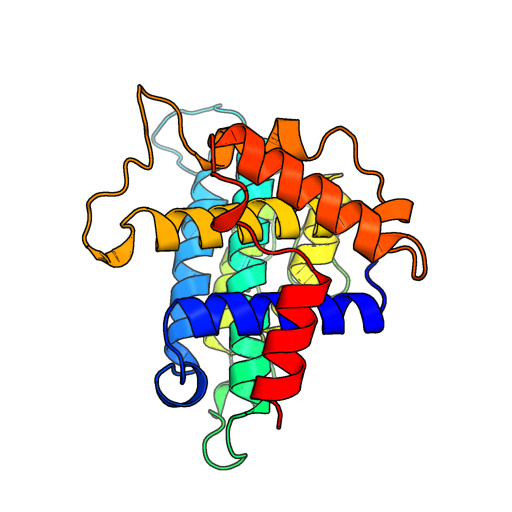6 234 ILE A O 1
ATOM 1713 N N . MET A 1 238 ? -16.673 26.856 12.479 1.00 38.28 235 MET A N 1
ATOM 1714 C CA . MET A 1 238 ? -16.507 25.746 11.554 1.00 37.63 235 MET A CA 1
ATOM 1715 C C . MET A 1 238 ? -17.700 24.813 11.576 1.00 41.80 235 MET A C 1
ATOM 1716 O O . MET A 1 238 ? -18.293 24.530 10.534 1.00 41.57 235 MET A O 1
ATOM 1721 N N . ALA A 1 239 ? -18.046 24.328 12.771 1.00 44.07 236 ALA A N 1
ATOM 1722 C CA . ALA A 1 239 ? -19.197 23.441 12.924 1.00 39.90 236 ALA A CA 1
ATOM 1723 C C . ALA A 1 239 ? -20.489 24.116 12.423 1.00 40.40 236 ALA A C 1
ATOM 1724 O O . ALA A 1 239 ? -21.274 23.499 11.695 1.00 51.15 236 ALA A O 1
ATOM 1726 N N . ASN A 1 240 ? -20.720 25.372 12.815 1.00 50.06 237 ASN A N 1
ATOM 1727 C CA . ASN A 1 240 ? -21.911 26.106 12.342 1.00 48.28 237 ASN A CA 1
ATOM 1728 C C . ASN A 1 240 ? -22.004 26.075 10.816 1.00 43.39 237 ASN A C 1
ATOM 1729 O O . ASN A 1 240 ? -23.067 25.827 10.261 1.00 41.66 237 ASN A O 1
ATOM 1734 N N . VAL A 1 241 ? -20.882 26.317 10.143 1.00 40.92 238 VAL A N 1
ATOM 1735 C CA . VAL A 1 241 ? -20.871 26.333 8.685 1.00 40.28 238 VAL A CA 1
ATOM 1736 C C . VAL A 1 241 ? -21.080 24.923 8.128 1.00 38.30 238 VAL A C 1
ATOM 1737 O O . VAL A 1 241 ? -21.878 24.726 7.206 1.00 38.43 238 VAL A O 1
ATOM 1741 N N . TYR A 1 242 ? -20.381 23.928 8.672 1.00 35.93 239 TYR A N 1
ATOM 1742 C CA . TYR A 1 242 ? -20.598 22.554 8.209 1.00 39.57 239 TYR A CA 1
ATOM 1743 C C . TYR A 1 242 ? -22.073 22.113 8.421 1.00 39.92 239 TYR A C 1
ATOM 1744 O O . TYR A 1 242 ? -22.674 21.403 7.593 1.00 41.66 239 TYR A O 1
ATOM 1753 N N . GLU A 1 243 ? -22.653 22.529 9.542 1.00 41.38 240 GLU A N 1
ATOM 1754 C CA . GLU A 1 243 ? -24.024 22.152 9.842 1.00 45.80 240 GLU A CA 1
ATOM 1755 C C . GLU A 1 243 ? -24.981 22.873 8.900 1.00 39.60 240 GLU A C 1
ATOM 1756 O O . GLU A 1 243 ? -26.001 22.296 8.507 1.00 47.41 240 GLU A O 1
ATOM 1758 N N . ALA A 1 244 ? -24.649 24.111 8.531 1.00 51.29 241 ALA A N 1
ATOM 1759 C CA . ALA A 1 244 ? -25.480 24.898 7.619 1.00 57.37 241 ALA A CA 1
ATOM 1760 C C . ALA A 1 244 ? -25.542 24.301 6.211 1.00 44.23 241 ALA A C 1
ATOM 1761 O O . ALA A 1 244 ? -26.498 24.584 5.471 1.00 50.22 241 ALA A O 1
ATOM 1763 N N . PHE A 1 245 ? -24.530 23.501 5.850 1.00 51.73 242 PHE A N 1
ATOM 1764 C CA . PHE A 1 245 ? -24.435 22.833 4.536 1.00 34.53 242 PHE A CA 1
ATOM 1765 C C . PHE A 1 245 ? -24.623 21.323 4.613 1.00 43.59 242 PHE A C 1
ATOM 1766 O O . PHE A 1 245 ? -24.288 20.599 3.681 1.00 47.81 242 PHE A O 1
ATOM 1774 N N . GLN A 1 246 ? -25.211 20.872 5.721 1.00 49.73 243 GLN A N 1
ATOM 1775 C CA . GLN A 1 246 ? -25.510 19.463 5.951 1.00 50.16 243 GLN A CA 1
ATOM 1776 C C . GLN A 1 246 ? -24.311 18.506 5.678 1.00 55.37 243 GLN A C 1
ATOM 1777 O O . GLN A 1 246 ? -24.485 17.439 5.073 1.00 47.33 243 GLN A O 1
ATOM 1783 N N . ILE A 1 247 ? -23.117 18.894 6.137 1.00 54.91 244 ILE A N 1
ATOM 1784 C CA . ILE A 1 247 ? -21.874 18.104 5.902 1.00 49.11 244 ILE A CA 1
ATOM 1785 C C . ILE A 1 247 ? -21.651 17.030 6.960 1.00 62.41 244 ILE A C 1
ATOM 1786 O O . ILE A 1 247 ? -21.613 17.339 8.155 1.00 45.40 244 ILE A O 1
ATOM 1791 N N . LYS A 1 248 ? -21.484 15.779 6.526 1.00 47.58 245 LYS A N 1
ATOM 1792 C CA . LYS A 1 248 ? -21.365 14.651 7.469 1.00 69.71 245 LYS A CA 1
ATOM 1793 C C . LYS A 1 248 ? -20.129 14.850 8.337 1.00 65.15 245 LYS A C 1
ATOM 1794 O O . LYS A 1 248 ? -19.148 15.438 7.885 1.00 53.01 245 LYS A O 1
ATOM 1796 N N . GLU A 1 249 ? -20.188 14.369 9.578 1.00 73.56 246 GLU A N 1
ATOM 1797 C CA . GLU A 1 249 ? -19.111 14.539 10.568 1.00 50.80 246 GLU A CA 1
ATOM 1798 C C . GLU A 1 249 ? -17.739 14.113 10.038 1.00 72.27 246 GLU A C 1
ATOM 1799 O O . GLU A 1 249 ? -16.728 14.750 10.328 1.00 59.86 246 GLU A O 1
ATOM 1801 N N . SER A 1 250 ? -17.718 13.030 9.265 1.00 58.90 247 SER A N 1
ATOM 1802 C CA . SER A 1 250 ? -16.469 12.408 8.837 1.00 68.86 247 SER A CA 1
ATOM 1803 C C . SER A 1 250 ? -15.772 13.183 7.725 1.00 114.18 247 SER A C 1
ATOM 1804 O O . SER A 1 250 ? -14.595 12.941 7.467 1.00 63.15 247 SER A O 1
ATOM 1807 N N . ASP A 1 251 ? -16.504 14.091 7.069 1.00 70.24 248 ASP A N 1
ATOM 1808 C CA . ASP A 1 251 ? -15.942 14.981 6.037 1.00 47.69 248 ASP A CA 1
ATOM 1809 C C . ASP A 1 251 ? -15.468 16.331 6.606 1.00 50.54 248 ASP A C 1
ATOM 1810 O O . ASP A 1 251 ? -14.961 17.167 5.870 1.00 52.41 248 ASP A O 1
ATOM 1815 N N . ARG A 1 252 ? -15.636 16.546 7.909 1.00 44.31 249 ARG A N 1
ATOM 1816 C CA . ARG A 1 252 ? -15.233 17.813 8.540 1.00 55.37 249 ARG A CA 1
ATOM 1817 C C . ARG A 1 252 ? -13.773 17.806 9.014 1.00 37.82 249 ARG A C 1
ATOM 1818 O O . ARG A 1 252 ? -13.217 16.754 9.274 1.00 47.36 249 ARG A O 1
ATOM 1826 N N . LYS A 1 253 ? -13.170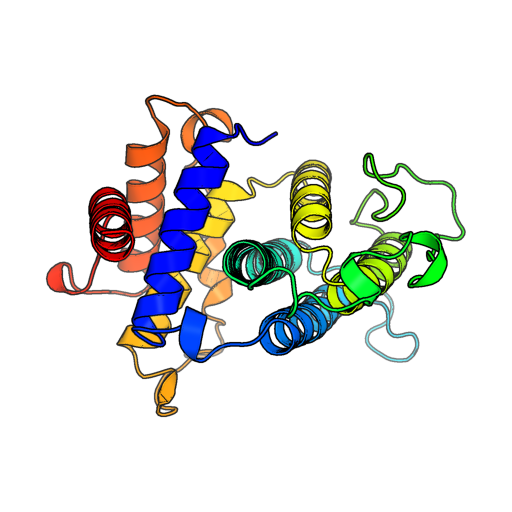 18.984 9.154 1.00 39.67 250 LYS A N 1
ATOM 1827 C CA . LYS A 1 253 ? -11.917 19.102 9.906 1.00 39.99 250 LYS A CA 1
ATOM 1828 C C . LYS A 1 253 ? -12.059 20.217 10.946 1.00 64.59 250 LYS A C 1
ATOM 1829 O O . LYS A 1 253 ? -12.856 21.133 10.771 1.00 55.67 250 LYS A O 1
ATOM 1835 N N . ASP A 1 254 ? -11.318 20.107 12.048 1.00 36.37 251 ASP A N 1
ATOM 1836 C CA . ASP A 1 254 ? -11.247 21.166 13.042 1.00 38.75 251 ASP A CA 1
ATOM 1837 C C . ASP A 1 254 ? -9.907 21.880 12.891 1.00 28.64 251 ASP A C 1
ATOM 1838 O O . ASP A 1 254 ? -9.085 21.511 12.042 1.00 40.77 251 ASP A O 1
ATOM 1843 N N . ALA A 1 255 ? -9.742 22.932 13.677 1.00 34.82 252 ALA A N 1
ATOM 1844 C CA . ALA A 1 255 ? -8.576 23.785 13.637 1.00 36.92 252 ALA A CA 1
ATOM 1845 C C . ALA A 1 255 ? -7.316 22.993 13.905 1.00 71.41 252 ALA A C 1
ATOM 1846 O O . ALA A 1 255 ? -6.345 23.109 13.163 1.00 39.13 252 ALA A O 1
ATOM 1848 N N . GLU A 1 256 ? -7.348 22.186 14.969 1.00 58.48 253 GLU A N 1
ATOM 1849 C CA . GLU A 1 256 ? -6.189 21.399 15.402 1.00 41.64 253 GLU A CA 1
ATOM 1850 C C . GLU A 1 256 ? -5.741 20.558 14.232 1.00 36.46 253 GLU A C 1
ATOM 1851 O O . GLU A 1 256 ? -4.546 20.433 13.945 1.00 46.99 253 GLU A O 1
ATOM 1857 N N . ARG A 1 257 ? -6.719 19.982 13.552 1.00 42.02 254 ARG A N 1
ATOM 1858 C CA . ARG A 1 257 ? -6.427 19.161 12.408 1.00 40.70 254 ARG A CA 1
ATOM 1859 C C . ARG A 1 257 ? -5.718 19.962 11.302 1.00 50.03 254 ARG A C 1
ATOM 1860 O O . ARG A 1 257 ? -4.711 19.503 10.772 1.00 48.72 254 ARG A O 1
ATOM 1868 N N . TRP A 1 258 ? -6.238 21.149 10.964 1.00 43.44 255 TRP A N 1
ATOM 1869 C CA . TRP A 1 258 ? -5.558 22.034 9.994 1.00 44.38 255 TRP A CA 1
ATOM 1870 C C . TRP A 1 258 ? -4.151 22.414 10.489 1.00 38.17 255 TRP A C 1
ATOM 1871 O O . TRP A 1 258 ? -3.223 22.446 9.694 1.00 42.65 255 TRP A O 1
ATOM 1882 N N . PHE A 1 259 ? -4.000 22.690 11.787 1.00 35.61 256 PHE A N 1
ATOM 1883 C CA . PHE A 1 259 ? -2.682 23.018 12.326 1.00 49.37 256 PHE A CA 1
ATOM 1884 C C . PHE A 1 259 ? -1.743 21.828 12.178 1.00 60.60 256 PHE A C 1
ATOM 1885 O O . PHE A 1 259 ? -0.577 22.009 11.844 1.00 63.62 256 PHE A O 1
ATOM 1893 N N . ALA A 1 260 ? -2.269 20.617 12.379 1.00 52.55 257 ALA A N 1
ATOM 1894 C CA . ALA A 1 260 ? -1.463 19.394 12.323 1.00 61.97 257 ALA A CA 1
ATOM 1895 C C . ALA A 1 260 ? -0.999 19.143 10.909 1.00 60.43 257 ALA A C 1
ATOM 1896 O O . ALA A 1 260 ? 0.156 18.752 10.680 1.00 54.06 257 ALA A O 1
ATOM 1898 N N . LEU A 1 261 ? -1.887 19.399 9.951 1.00 42.39 258 LEU A N 1
ATOM 1899 C CA . LEU A 1 261 ? -1.564 19.158 8.548 1.00 45.51 258 LEU A CA 1
ATOM 1900 C C . LEU A 1 261 ? -0.508 20.167 8.106 1.00 54.83 258 LEU A C 1
ATOM 1901 O O . LEU A 1 261 ? 0.365 19.837 7.305 1.00 48.32 258 LEU A O 1
ATOM 1904 N N . ALA A 1 262 ? -0.588 21.394 8.630 1.00 40.62 259 ALA A N 1
ATOM 1905 C CA . ALA A 1 262 ? 0.408 22.414 8.300 1.00 55.43 259 ALA A CA 1
ATOM 1906 C C . ALA A 1 262 ? 1.765 22.040 8.921 1.00 47.76 259 ALA A C 1
ATOM 1907 O O . ALA A 1 262 ? 2.784 22.097 8.236 1.00 59.74 259 ALA A O 1
ATOM 1909 N N . LYS A 1 263 ? 1.760 21.637 10.200 1.00 93.49 260 LYS A N 1
ATOM 1910 C CA . LYS A 1 263 ? 2.995 21.292 10.938 1.00 62.65 260 LYS A CA 1
ATOM 1911 C C . LYS A 1 263 ? 3.766 20.106 10.337 1.00 75.62 260 LYS A C 1
ATOM 1912 O O . LYS A 1 263 ? 4.976 19.987 10.559 1.00 83.33 260 LYS A O 1
ATOM 1914 N N . GLU A 1 264 ? 3.078 19.232 9.594 1.00 52.60 261 GLU A N 1
ATOM 1915 C CA . GLU A 1 264 ? 3.746 18.121 8.906 1.00 71.35 261 GLU A CA 1
ATOM 1916 C C . GLU A 1 264 ? 4.069 18.485 7.460 1.00 71.19 261 GLU A C 1
ATOM 1917 O O . GLU A 1 264 ? 5.017 17.945 6.880 1.00 62.78 261 GLU A O 1
ATOM 1923 N N . ASN A 1 265 ? 3.289 19.391 6.875 1.00 55.03 262 ASN A N 1
ATOM 1924 C CA . ASN A 1 265 ? 3.652 19.978 5.581 1.00 97.84 262 ASN A CA 1
ATOM 1925 C C . ASN A 1 265 ? 4.974 20.771 5.692 1.00 79.35 262 ASN A C 1
ATOM 1926 O O . ASN A 1 265 ? 5.789 20.752 4.775 1.00 77.39 262 ASN A O 1
ATOM 1928 N N . ARG A 1 266 ? 5.179 21.445 6.827 1.00 75.98 263 ARG A N 1
ATOM 1929 C CA . ARG A 1 266 ? 6.428 22.168 7.110 1.00 89.55 263 ARG A CA 1
ATOM 1930 C C . ARG A 1 266 ? 7.614 21.223 7.380 1.00 200.00 263 ARG A C 1
ATOM 1931 O O . ARG A 1 266 ? 8.772 21.615 7.229 1.00 73.37 263 ARG A O 1
ATOM 1939 N N . LEU A 1 267 ? 7.316 19.990 7.788 1.00 44.60 264 LEU A N 1
ATOM 1940 C CA . LEU A 1 267 ? 8.334 18.932 7.989 1.00 51.83 264 LEU A CA 1
ATOM 1941 C C . LEU A 1 267 ? 8.387 17.872 6.859 1.00 60.94 264 LEU A C 1
ATOM 1942 O O . LEU A 1 267 ? 7.855 18.062 5.737 1.00 48.46 264 LEU A O 1
#

Foldseek 3Di:
DFDPVLLVLLLLLLVLLQCLVPVPNLVVPALVNLLVQLLVLLVVLLVQQPPDPPPDPPDFGPLVVNLLSLLSSLSSLSVSVVSQVPDPPVRDDPLLVDPVVVQDDQFDAPDDFDDQPPRAATPDPSDSSRSVSRSVRVSSCSVSSVSVVSNSRSVVNCVNSVHQNLLSNLLVSLVSLVCSVQCVPPPRDDQCDPNRGLSVLLVVLRPPDDNCQCRPPVRNQVRSQSSNVSNCVSVVHDPVSGDGSVRSNVVSVVSVD

Solvent-accessible surface area: 12147 Å² total; per-residue (Å²): 111,32,61,59,77,4,39,104,9,0,23,16,0,5,10,7,5,6,34,52,61,46,119,72,7,86,91,80,85,48,19,88,54,19,7,108,21,0,32,114,21,0,66,78,0,24,93,10,9,44,83,62,190,142,110,105,128,103,48,115,35,75,58,47,32,0,74,3,15,0,0,13,0,1,7,55,0,8,0,0,21,24,12,40,91,54,22,70,134,132,113,28,37,58,30,18,129,109,98,42,96,78,45,20,98,69,61,79,19,115,78,109,52,89,49,6,94,110,44,21,1,15,20,72,0,76,58,23,108,7,0,46,6,0,1,116,0,0,35,32,2,0,93,2,30,46,3,105,24,0,14,26,0,1,28,82,1,3,73,54,27,64,21,34,11,3,0,11,0,0,0,5,1,2,0,26,2,3,17,44,76,45,13,93,141,112,67,81,43,66,76,72,55,108,78,74,62,6,11,51,59,0,50,133,9,13,92,104,28,61,68,78,31,0,40,68,90,94,37,35,34,72,15,0,36,60,2,3,43,59,0,5,59,29,37,152,26,67,85,107,72,82,58,60,0,88,118,7,35,47,34,2,52,122,66,143,116

Nearest PDB structures (foldseek):
  2cje-assembly1_A  TM=1.001E+00  e=4.690E-33  Leishmania major
  4dk4-assembly1_A  TM=9.835E-01  e=1.138E-18  Trypanosoma brucei
  4dkb-assembly1_A-2  TM=9.581E-01  e=3.003E-19  Trypanosoma brucei
  4dlc-assembly1_A-2  TM=9.642E-01  e=7.298E-19  Trypanosoma brucei
  4dl8-assembly1_A-2  TM=9.632E-01  e=9.112E-19  Trypanosoma brucei